Protein AF-A0A968BS44-F1 (afdb_monomer)

Sequence (242 aa):
MNRVMATFRKNQTLIITLAILAMVFFIAIRGMSTKDWVITTLRGLSVGAVTFLVAAGFSIIFGLMDVLNLAHGTLFMVGAYLGWTVYVRPDTAVDMFTPFALVAAGLLLMPLWLYILGRLRIPGRASRIWPWVILVLAGLLLWFTITRIPIAAWDATNYAESPTTYAGSMDQGTMVVPEAGEFEGISPAVALIGVFLGGCLLSLALAGIALHRRAAAKGQERLPRGAIIATVLIAILAVVVF

Structure (mmCIF, N/CA/C/O backbone):
data_AF-A0A968BS44-F1
#
_entry.id   AF-A0A968BS44-F1
#
loop_
_atom_site.group_PDB
_atom_site.id
_atom_site.type_symbol
_atom_site.label_atom_id
_atom_site.label_alt_id
_atom_site.label_comp_id
_atom_site.label_asym_id
_atom_site.label_entity_id
_atom_site.label_seq_id
_atom_site.pdbx_PDB_ins_code
_atom_site.Cartn_x
_atom_site.Cartn_y
_atom_site.Cartn_z
_atom_site.occupancy
_atom_site.B_iso_or_equiv
_atom_site.auth_seq_id
_atom_site.auth_comp_id
_atom_site.auth_asym_id
_atom_site.auth_atom_id
_atom_site.pdbx_PDB_model_num
ATOM 1 N N . MET A 1 1 ? 34.997 -34.360 -53.362 1.00 60.00 1 MET A N 1
ATOM 2 C CA . MET A 1 1 ? 33.807 -33.514 -53.617 1.00 60.00 1 MET A CA 1
ATOM 3 C C . MET A 1 1 ? 32.566 -33.912 -52.801 1.00 60.00 1 MET A C 1
ATOM 5 O O . MET A 1 1 ? 31.845 -33.027 -52.364 1.00 60.00 1 MET A O 1
ATOM 9 N N . ASN A 1 2 ? 32.331 -35.201 -52.508 1.00 70.19 2 ASN A N 1
ATOM 10 C CA . ASN A 1 2 ? 31.061 -35.661 -51.906 1.00 70.19 2 ASN A CA 1
ATOM 11 C C . ASN A 1 2 ? 30.861 -35.344 -50.409 1.00 70.19 2 ASN A C 1
ATOM 13 O O . ASN A 1 2 ? 29.727 -35.177 -49.973 1.00 70.19 2 ASN A O 1
ATOM 17 N N . ARG A 1 3 ? 31.934 -35.209 -49.613 1.00 72.62 3 ARG A N 1
ATOM 18 C CA . ARG A 1 3 ? 31.807 -34.896 -48.174 1.00 72.62 3 ARG A CA 1
ATOM 19 C C . ARG A 1 3 ? 31.304 -33.474 -47.908 1.00 72.62 3 ARG A C 1
ATOM 21 O O . ARG A 1 3 ? 30.518 -33.284 -46.993 1.00 72.62 3 ARG A O 1
ATOM 28 N N . VAL A 1 4 ? 31.693 -32.497 -48.731 1.00 75.00 4 VAL A N 1
ATOM 29 C CA . VAL A 1 4 ? 31.291 -31.088 -48.558 1.00 75.00 4 VAL A CA 1
ATOM 30 C C . VAL A 1 4 ? 29.794 -30.911 -48.818 1.00 75.00 4 VAL A C 1
ATOM 32 O O . VAL A 1 4 ? 29.093 -30.351 -47.980 1.00 75.00 4 VAL A O 1
ATOM 35 N N . MET A 1 5 ? 29.273 -31.462 -49.922 1.00 76.38 5 MET A N 1
ATOM 36 C CA . MET A 1 5 ? 27.831 -31.416 -50.205 1.00 76.38 5 MET A CA 1
ATOM 37 C C . MET A 1 5 ? 26.995 -32.161 -49.155 1.00 76.38 5 MET A C 1
ATOM 39 O O . MET A 1 5 ? 25.898 -31.712 -48.826 1.00 76.38 5 MET A O 1
ATOM 43 N N . ALA A 1 6 ? 27.504 -33.267 -48.604 1.00 77.19 6 ALA A N 1
ATOM 44 C CA . ALA A 1 6 ? 26.826 -33.989 -47.530 1.00 77.19 6 ALA A CA 1
ATOM 45 C C . ALA A 1 6 ? 26.738 -33.156 -46.237 1.00 77.19 6 ALA A C 1
ATOM 47 O O . ALA A 1 6 ? 25.677 -33.110 -45.615 1.00 77.19 6 ALA A O 1
ATOM 48 N N . THR A 1 7 ? 27.805 -32.437 -45.867 1.00 79.88 7 THR A N 1
ATOM 49 C CA . THR A 1 7 ? 27.796 -31.517 -44.716 1.00 79.88 7 THR A CA 1
ATOM 50 C C . THR A 1 7 ? 26.825 -30.355 -44.924 1.00 79.88 7 THR A C 1
ATOM 52 O O . THR A 1 7 ? 26.062 -30.030 -44.016 1.00 79.88 7 THR A O 1
ATOM 55 N N . PHE A 1 8 ? 26.795 -29.770 -46.127 1.00 79.56 8 PHE A N 1
ATOM 56 C CA . PHE A 1 8 ? 25.836 -28.716 -46.466 1.00 79.56 8 PHE A CA 1
ATOM 57 C C . PHE A 1 8 ? 24.395 -29.203 -46.342 1.00 79.56 8 PHE A C 1
ATOM 59 O O . PHE A 1 8 ? 23.596 -28.517 -45.718 1.00 79.56 8 PHE A O 1
ATOM 66 N N . ARG A 1 9 ? 24.075 -30.395 -46.872 1.00 82.69 9 ARG A N 1
ATOM 67 C CA . ARG A 1 9 ? 22.732 -30.997 -46.777 1.00 82.69 9 ARG A CA 1
ATOM 68 C C . ARG A 1 9 ? 22.308 -31.300 -45.338 1.00 82.69 9 ARG A C 1
ATOM 70 O O . ARG A 1 9 ? 21.153 -31.094 -44.991 1.00 82.69 9 ARG A O 1
ATOM 77 N N . LYS A 1 10 ? 23.240 -31.735 -44.489 1.00 88.38 10 LYS A N 1
ATOM 78 C CA . LYS A 1 10 ? 22.969 -32.026 -43.073 1.00 88.38 10 LYS A CA 1
ATOM 79 C C . LYS A 1 10 ? 22.652 -30.767 -42.254 1.00 88.38 10 LYS A C 1
ATOM 81 O O . LYS A 1 10 ? 21.854 -30.838 -41.327 1.00 88.38 10 LYS A O 1
ATOM 86 N N . ASN A 1 11 ? 23.244 -29.627 -42.618 1.00 91.06 11 ASN A N 1
ATOM 87 C CA . ASN A 1 11 ? 23.135 -28.371 -41.870 1.00 91.06 11 ASN A CA 1
ATOM 88 C C . ASN A 1 11 ? 22.324 -27.285 -42.604 1.00 91.06 11 ASN A C 1
ATOM 90 O O . ASN A 1 11 ? 22.438 -26.110 -42.256 1.00 91.06 11 ASN A O 1
ATOM 94 N N . GLN A 1 12 ? 21.512 -27.645 -43.608 1.00 90.62 12 GLN A N 1
ATOM 95 C CA . GLN A 1 12 ? 20.807 -26.667 -44.457 1.00 90.62 12 GLN A CA 1
ATOM 96 C C . GLN A 1 12 ? 19.983 -25.680 -43.644 1.00 90.62 12 GLN A C 1
ATOM 98 O O . GLN A 1 12 ? 20.085 -24.484 -43.885 1.00 90.62 12 GLN A O 1
ATOM 103 N N . THR A 1 13 ? 19.229 -26.157 -42.652 1.00 91.69 13 THR A N 1
ATOM 104 C CA . THR A 1 13 ? 18.382 -25.296 -41.820 1.00 91.69 13 THR A CA 1
ATOM 105 C C . THR A 1 13 ? 19.195 -24.213 -41.121 1.00 91.69 13 THR A C 1
ATOM 107 O O . THR A 1 13 ? 18.842 -23.050 -41.241 1.00 91.69 13 THR A O 1
ATOM 110 N N . LEU A 1 14 ? 20.310 -24.573 -40.471 1.00 90.81 14 LEU A N 1
ATOM 111 C CA . LEU A 1 14 ? 21.190 -23.631 -39.769 1.00 90.81 14 LEU A CA 1
ATOM 112 C C . LEU A 1 14 ? 21.851 -22.635 -40.730 1.00 90.81 14 LEU A C 1
ATOM 114 O O . LEU A 1 14 ? 21.955 -21.450 -40.428 1.00 90.81 14 LEU A O 1
ATOM 118 N N . ILE A 1 15 ? 22.291 -23.106 -41.898 1.00 92.00 15 ILE A N 1
ATOM 119 C CA . ILE A 1 15 ? 22.915 -22.248 -42.914 1.00 92.00 15 ILE A CA 1
ATOM 120 C C . ILE A 1 15 ? 21.894 -21.245 -43.459 1.00 92.00 15 ILE A C 1
ATOM 122 O O . ILE A 1 15 ? 22.220 -20.072 -43.620 1.00 92.00 15 ILE A O 1
ATOM 126 N N . ILE A 1 16 ? 20.658 -21.686 -43.702 1.00 92.62 16 ILE A N 1
ATOM 127 C CA . ILE A 1 16 ? 19.569 -20.828 -44.174 1.00 92.62 16 ILE A CA 1
ATOM 128 C C . ILE A 1 16 ? 19.204 -19.789 -43.107 1.00 92.62 16 ILE A C 1
ATOM 130 O O . ILE A 1 16 ? 19.116 -18.610 -43.443 1.00 92.62 16 ILE A O 1
ATOM 134 N N . THR A 1 17 ? 19.050 -20.164 -41.830 1.00 93.69 17 THR A N 1
ATOM 135 C CA . THR A 1 17 ? 18.777 -19.178 -40.766 1.00 93.69 17 THR A CA 1
ATOM 136 C C . THR A 1 17 ? 19.906 -18.170 -40.614 1.00 93.69 17 THR A C 1
ATOM 138 O O . THR A 1 17 ? 19.630 -16.977 -40.530 1.00 93.69 17 THR A O 1
ATOM 141 N N . LEU A 1 18 ? 21.169 -18.607 -40.631 1.00 93.94 18 LEU A N 1
ATOM 142 C CA . LEU A 1 18 ? 22.309 -17.688 -40.579 1.00 93.94 18 LEU A CA 1
ATOM 143 C C . LEU A 1 18 ? 22.353 -16.753 -41.794 1.00 93.94 18 LEU A C 1
ATOM 145 O O . LEU A 1 18 ? 22.627 -15.566 -41.632 1.00 93.94 18 LEU A O 1
ATOM 149 N N . ALA A 1 19 ? 22.047 -17.255 -42.994 1.00 93.94 19 ALA A N 1
ATOM 150 C CA . ALA A 1 19 ? 21.993 -16.440 -44.205 1.00 93.94 19 ALA A CA 1
ATOM 151 C C . ALA A 1 19 ? 20.881 -15.381 -44.136 1.00 93.94 19 ALA A C 1
ATOM 153 O O . ALA A 1 19 ? 21.123 -14.223 -44.476 1.00 93.94 19 ALA A O 1
ATOM 154 N N . ILE A 1 20 ? 19.692 -15.749 -43.645 1.00 95.56 20 ILE A N 1
ATOM 155 C CA . ILE A 1 20 ? 18.579 -14.812 -43.429 1.00 95.56 20 ILE A CA 1
ATOM 156 C C . ILE A 1 20 ? 18.964 -13.756 -42.386 1.00 95.56 20 ILE A C 1
ATOM 158 O O . ILE A 1 20 ? 18.789 -12.566 -42.638 1.00 95.56 20 ILE A O 1
ATOM 162 N N . LEU A 1 21 ? 19.535 -14.159 -41.246 1.00 93.19 21 LEU A N 1
ATOM 163 C CA . LEU A 1 21 ? 19.969 -13.231 -40.196 1.00 93.19 21 LEU A CA 1
ATOM 164 C C . LEU A 1 21 ? 21.033 -12.252 -40.702 1.00 93.19 21 LEU A C 1
ATOM 166 O O . LEU A 1 21 ? 20.931 -11.054 -40.448 1.00 93.19 21 LEU A O 1
ATOM 170 N N . ALA A 1 22 ? 22.019 -12.741 -41.457 1.00 92.88 22 ALA A N 1
ATOM 171 C CA . ALA A 1 22 ? 23.040 -11.897 -42.064 1.00 92.88 22 ALA A CA 1
ATOM 172 C C . ALA A 1 22 ? 22.424 -10.913 -43.067 1.00 92.88 22 ALA A C 1
ATOM 174 O O . ALA A 1 22 ? 22.733 -9.726 -43.025 1.00 92.88 22 ALA A O 1
ATOM 175 N N . MET A 1 23 ? 21.518 -11.377 -43.932 1.00 94.94 23 MET A N 1
ATOM 176 C CA . MET A 1 23 ? 20.808 -10.516 -44.879 1.00 94.94 23 MET A CA 1
ATOM 177 C C . MET A 1 23 ? 20.034 -9.404 -44.159 1.00 94.94 23 MET A C 1
ATOM 179 O O . MET A 1 23 ? 20.181 -8.237 -44.520 1.00 94.94 23 MET A O 1
ATOM 183 N N . VAL A 1 24 ? 19.258 -9.742 -43.125 1.00 94.25 24 VAL A N 1
ATOM 184 C CA . VAL A 1 24 ? 18.510 -8.764 -42.317 1.00 94.25 24 VAL A CA 1
ATOM 185 C C . VAL A 1 24 ? 19.458 -7.771 -41.648 1.00 94.25 24 VAL A C 1
ATOM 187 O O . VAL A 1 24 ? 19.218 -6.568 -41.708 1.00 94.25 24 VAL A O 1
ATOM 190 N N . PHE A 1 25 ? 20.565 -8.248 -41.077 1.00 90.88 25 PHE A N 1
ATOM 191 C CA . PHE A 1 25 ? 21.577 -7.395 -40.458 1.00 90.88 25 PHE A CA 1
ATOM 192 C C . PHE A 1 25 ? 22.186 -6.408 -41.461 1.00 90.88 25 PHE A C 1
ATOM 194 O O . PHE A 1 25 ? 22.226 -5.209 -41.196 1.00 90.88 25 PHE A O 1
ATOM 201 N N . PHE A 1 26 ? 22.595 -6.881 -42.642 1.00 91.56 26 PHE A N 1
ATOM 202 C CA . PHE A 1 26 ? 23.166 -6.022 -43.681 1.00 91.56 26 PHE A CA 1
ATOM 203 C C . PHE A 1 26 ? 22.178 -4.984 -44.200 1.00 91.56 26 PHE A C 1
ATOM 205 O O . PHE A 1 26 ? 22.603 -3.883 -44.536 1.00 91.56 26 PHE A O 1
ATOM 212 N N . ILE A 1 27 ? 20.888 -5.317 -44.277 1.00 93.50 27 ILE A N 1
ATOM 213 C CA . ILE A 1 27 ? 19.832 -4.363 -44.630 1.00 93.50 27 ILE A CA 1
ATOM 214 C C . ILE A 1 27 ? 19.669 -3.321 -43.516 1.00 93.50 27 ILE A C 1
ATOM 216 O O . ILE A 1 27 ? 19.620 -2.132 -43.818 1.00 93.50 27 ILE A O 1
ATOM 220 N N . ALA A 1 28 ? 19.648 -3.745 -42.250 1.00 88.50 28 ALA A N 1
ATOM 221 C CA . ALA A 1 28 ? 19.440 -2.871 -41.095 1.00 88.50 28 ALA A CA 1
ATOM 222 C C . ALA A 1 28 ? 20.566 -1.844 -40.894 1.00 88.50 28 ALA A C 1
ATOM 224 O O . ALA A 1 28 ? 20.294 -0.706 -40.526 1.00 88.50 28 ALA A O 1
ATOM 225 N N . ILE A 1 29 ? 21.822 -2.214 -41.165 1.00 92.62 29 ILE A N 1
ATOM 226 C CA . ILE A 1 29 ? 22.959 -1.288 -41.028 1.00 92.62 29 ILE A CA 1
ATOM 227 C C . ILE A 1 29 ? 23.106 -0.324 -42.213 1.00 92.62 29 ILE A C 1
ATOM 229 O O . ILE A 1 29 ? 23.936 0.588 -42.150 1.00 92.62 29 ILE A O 1
ATOM 233 N N . ARG A 1 30 ? 22.349 -0.500 -43.312 1.00 89.44 30 ARG A N 1
ATOM 234 C CA . ARG A 1 30 ? 22.441 0.417 -44.459 1.00 89.44 30 ARG A CA 1
ATOM 235 C C . ARG A 1 30 ? 22.018 1.818 -44.026 1.00 89.44 30 ARG A C 1
ATOM 237 O O . ARG A 1 30 ? 20.874 2.038 -43.657 1.00 89.44 30 ARG A O 1
ATOM 244 N N . GLY A 1 31 ? 22.945 2.769 -44.122 1.00 85.25 31 GLY A N 1
ATOM 245 C CA . GLY A 1 31 ? 22.703 4.170 -43.769 1.00 85.25 31 GLY A CA 1
ATOM 246 C C . GLY A 1 31 ? 23.025 4.538 -42.316 1.00 85.25 31 GLY A C 1
ATOM 247 O O . GLY A 1 31 ? 22.923 5.711 -41.973 1.00 85.25 31 GLY A O 1
ATOM 248 N N . MET A 1 32 ? 23.458 3.589 -41.477 1.00 89.88 32 MET A N 1
ATOM 249 C CA . MET A 1 32 ? 23.940 3.881 -40.121 1.00 89.88 32 MET A CA 1
ATOM 250 C C . MET A 1 32 ? 25.429 4.251 -40.121 1.00 89.88 32 MET A C 1
ATOM 252 O O . MET A 1 32 ? 26.217 3.705 -40.898 1.00 89.88 32 MET A O 1
ATOM 256 N N . SER A 1 33 ? 25.845 5.139 -39.212 1.00 92.56 33 SER A N 1
ATOM 257 C CA . SER A 1 33 ? 27.269 5.421 -39.004 1.00 92.56 33 SER A CA 1
ATOM 258 C C . SER A 1 33 ? 27.983 4.219 -38.371 1.00 92.56 33 SER A C 1
ATOM 260 O O . SER A 1 33 ? 27.368 3.416 -37.663 1.00 92.56 33 SER A O 1
ATOM 262 N N . THR A 1 34 ? 29.302 4.102 -38.576 1.00 89.88 34 THR A N 1
ATOM 263 C CA . THR A 1 34 ? 30.094 2.990 -38.019 1.00 89.88 34 THR A CA 1
ATOM 264 C C . THR A 1 34 ? 29.974 2.880 -36.501 1.00 89.88 34 THR A C 1
ATOM 266 O O . THR A 1 34 ? 29.978 1.783 -35.952 1.00 89.88 34 THR A O 1
ATOM 269 N N . LYS A 1 35 ? 29.845 4.016 -35.812 1.00 92.62 35 LYS A N 1
ATOM 270 C CA . LYS A 1 35 ? 29.703 4.045 -34.355 1.00 92.62 35 LYS A CA 1
ATOM 271 C C . LYS A 1 35 ? 28.341 3.499 -33.922 1.00 92.62 35 LYS A C 1
ATOM 273 O O . LYS A 1 35 ? 28.284 2.689 -33.000 1.00 92.62 35 LYS A O 1
ATOM 278 N N . ASP A 1 36 ? 27.269 3.885 -34.608 1.00 89.75 36 ASP A N 1
ATOM 279 C CA . ASP A 1 36 ? 25.901 3.571 -34.187 1.00 89.75 36 ASP A CA 1
ATOM 280 C C . ASP A 1 36 ? 25.571 2.086 -34.326 1.00 89.75 36 ASP A C 1
ATOM 282 O O . ASP A 1 36 ? 25.002 1.497 -33.403 1.00 89.75 36 ASP A O 1
ATOM 286 N N . TRP A 1 37 ? 25.952 1.443 -35.439 1.00 91.06 37 TRP A N 1
ATOM 287 C CA . TRP A 1 37 ? 25.660 0.015 -35.613 1.00 91.06 37 TRP A CA 1
ATOM 288 C C . TRP A 1 37 ? 26.505 -0.857 -34.675 1.00 91.06 37 TRP A C 1
ATOM 290 O O . TRP A 1 37 ? 26.002 -1.859 -34.160 1.00 91.06 37 TRP A O 1
ATOM 300 N N . VAL A 1 38 ? 27.748 -0.454 -34.372 1.00 93.25 38 VAL A N 1
ATOM 301 C CA . VAL A 1 38 ? 28.597 -1.136 -33.379 1.00 93.25 38 VAL A CA 1
ATOM 302 C C . VAL A 1 38 ? 27.990 -1.013 -31.983 1.00 93.25 38 VAL A C 1
ATOM 304 O O . VAL A 1 38 ? 27.809 -2.028 -31.311 1.00 93.25 38 VAL A O 1
ATOM 307 N N . ILE A 1 39 ? 27.608 0.195 -31.554 1.00 92.69 39 ILE A N 1
ATOM 308 C CA . ILE A 1 39 ? 26.973 0.414 -30.244 1.00 92.69 39 ILE A CA 1
ATOM 309 C C . ILE A 1 39 ? 25.660 -0.367 -30.143 1.00 92.69 39 ILE A C 1
ATOM 311 O O . ILE A 1 39 ? 25.411 -1.018 -29.131 1.00 92.69 39 ILE A O 1
ATOM 315 N N . THR A 1 40 ? 24.833 -0.347 -31.187 1.00 89.31 40 THR A N 1
ATOM 316 C CA . THR A 1 40 ? 23.546 -1.061 -31.210 1.00 89.31 40 THR A CA 1
ATOM 317 C C . THR A 1 40 ? 23.742 -2.575 -31.123 1.00 89.31 40 THR A C 1
ATOM 319 O O . THR A 1 40 ? 23.054 -3.237 -30.347 1.00 89.31 40 THR A O 1
ATOM 322 N N . THR A 1 41 ? 24.732 -3.122 -31.837 1.00 91.44 41 THR A N 1
ATOM 323 C CA . THR A 1 41 ? 25.081 -4.551 -31.770 1.00 91.44 41 THR A CA 1
ATOM 324 C C . THR A 1 41 ? 25.562 -4.937 -30.371 1.00 91.44 41 THR A C 1
ATOM 326 O O . THR A 1 41 ? 25.115 -5.943 -29.823 1.00 91.44 41 THR A O 1
ATOM 329 N N . LEU A 1 42 ? 26.419 -4.117 -29.754 1.00 94.31 42 LEU A N 1
ATOM 330 C CA . LEU A 1 42 ? 26.892 -4.347 -28.387 1.00 94.31 42 LEU A CA 1
ATOM 331 C C . LEU A 1 42 ? 25.762 -4.235 -27.359 1.00 94.31 42 LEU A C 1
ATOM 333 O O . LEU A 1 42 ? 25.699 -5.055 -26.449 1.00 94.31 42 LEU A O 1
ATOM 337 N N . ARG A 1 43 ? 24.831 -3.285 -27.514 1.00 91.94 43 ARG A N 1
ATOM 338 C CA . ARG A 1 43 ? 23.627 -3.194 -26.670 1.00 91.94 43 ARG A CA 1
ATOM 339 C C . ARG A 1 43 ? 22.771 -4.453 -26.794 1.00 91.94 43 ARG A C 1
ATOM 341 O O . ARG A 1 43 ? 22.386 -5.013 -25.773 1.00 91.94 43 ARG A O 1
ATOM 348 N N . GLY A 1 44 ? 22.531 -4.925 -28.019 1.00 91.31 44 GLY A N 1
ATOM 349 C CA . GLY A 1 44 ? 21.801 -6.169 -28.269 1.00 91.31 44 GLY A CA 1
ATOM 350 C C . GLY A 1 44 ? 22.478 -7.386 -27.635 1.00 91.31 44 GLY A C 1
ATOM 351 O O . GLY A 1 44 ? 21.810 -8.185 -26.982 1.00 91.31 44 GLY A O 1
ATOM 352 N N . LEU A 1 45 ? 23.807 -7.493 -27.754 1.00 94.75 45 LEU A N 1
ATOM 353 C CA . LEU A 1 45 ? 24.580 -8.566 -27.128 1.00 94.75 45 LEU A CA 1
ATOM 354 C C . LEU A 1 45 ? 24.533 -8.490 -25.598 1.00 94.75 45 LEU A C 1
ATOM 356 O O . LEU A 1 45 ? 24.336 -9.515 -24.957 1.00 94.75 45 LEU A O 1
ATOM 360 N N . SER A 1 46 ? 24.671 -7.300 -25.012 1.00 94.25 46 SER A N 1
ATOM 361 C CA . SER A 1 46 ? 24.580 -7.100 -23.562 1.00 94.25 46 SER A CA 1
ATOM 362 C C . SER A 1 46 ? 23.210 -7.499 -23.020 1.00 94.25 46 SER A C 1
ATOM 364 O O . SER A 1 46 ? 23.135 -8.264 -22.060 1.00 94.25 46 SER A O 1
ATOM 366 N N . VAL A 1 47 ? 22.126 -7.040 -23.656 1.00 93.88 47 VAL A N 1
ATOM 367 C CA . VAL A 1 47 ? 20.758 -7.422 -23.271 1.00 93.88 47 VAL A CA 1
ATOM 368 C C . VA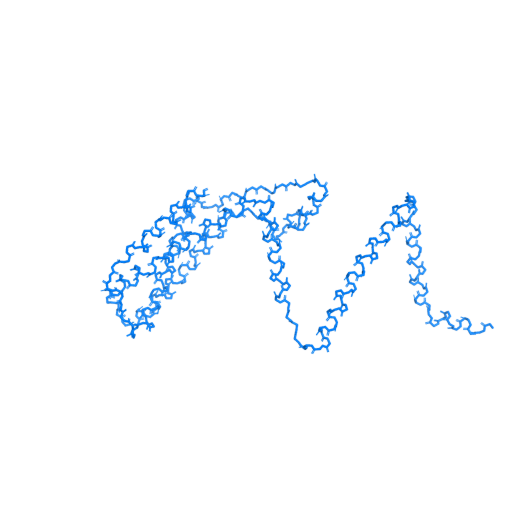L A 1 47 ? 20.576 -8.933 -23.416 1.00 93.88 47 VAL A C 1
ATOM 370 O O . VAL A 1 47 ? 20.140 -9.584 -22.472 1.00 93.88 47 VAL A O 1
ATOM 373 N N . GLY A 1 48 ? 20.999 -9.514 -24.544 1.00 95.50 48 GLY A N 1
ATOM 374 C CA . GLY A 1 48 ? 20.932 -10.956 -24.778 1.00 95.50 48 GLY A CA 1
ATOM 375 C C . GLY A 1 48 ? 21.736 -11.779 -23.768 1.00 95.50 48 GLY A C 1
ATOM 376 O O . GLY A 1 48 ? 21.254 -12.813 -23.315 1.00 95.50 48 GLY A O 1
ATOM 377 N N . ALA A 1 49 ? 22.922 -11.317 -23.366 1.00 95.69 49 ALA A N 1
ATOM 378 C CA . ALA A 1 49 ? 23.762 -11.978 -22.370 1.00 95.69 49 ALA A CA 1
ATOM 379 C C . ALA A 1 49 ? 23.109 -11.972 -20.982 1.00 95.69 49 ALA A C 1
ATOM 381 O O . ALA A 1 49 ? 23.104 -13.002 -20.308 1.00 95.69 49 ALA A O 1
ATOM 382 N N . VAL A 1 50 ? 22.510 -10.848 -20.576 1.00 94.31 50 VAL A N 1
ATOM 383 C CA . VAL A 1 50 ? 21.749 -10.762 -19.321 1.00 94.31 50 VAL A CA 1
ATOM 384 C C . VAL A 1 50 ? 20.532 -11.687 -1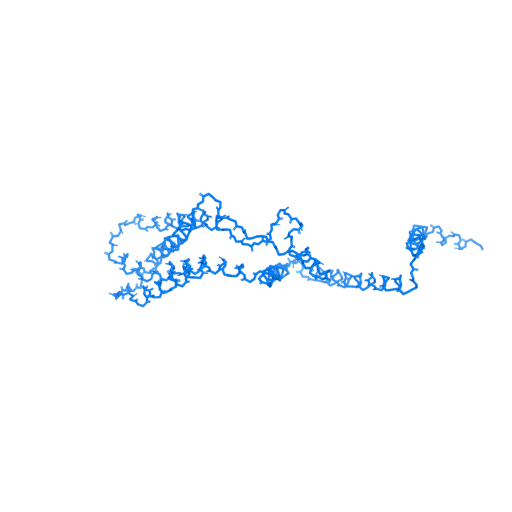9.375 1.00 94.31 50 VAL A C 1
ATOM 386 O O . VAL A 1 50 ? 20.329 -12.473 -18.452 1.00 94.31 50 VAL A O 1
ATOM 389 N N . THR A 1 51 ? 19.756 -11.670 -20.464 1.00 92.00 51 THR A N 1
ATOM 390 C CA . THR A 1 51 ? 18.595 -12.562 -20.622 1.00 92.00 51 THR A CA 1
ATOM 391 C C . THR A 1 51 ? 19.002 -14.038 -20.636 1.00 92.00 51 THR A C 1
ATOM 393 O O . THR A 1 51 ? 18.343 -14.855 -19.995 1.00 92.00 51 THR A O 1
ATOM 396 N N . PHE A 1 52 ? 20.105 -14.390 -21.304 1.00 94.50 52 PHE A N 1
ATOM 397 C CA . PHE A 1 52 ? 20.660 -15.745 -21.298 1.00 94.50 52 PHE A CA 1
ATOM 398 C C . PHE A 1 52 ? 21.098 -16.170 -19.895 1.00 94.50 52 PHE A C 1
ATOM 400 O O . PHE A 1 52 ? 20.756 -17.269 -19.467 1.00 94.50 52 PHE A O 1
ATOM 407 N N . LEU A 1 53 ? 21.811 -15.309 -19.164 1.00 94.00 53 LEU A N 1
ATOM 408 C CA . LEU A 1 53 ? 22.250 -15.588 -17.796 1.00 94.00 53 LEU A CA 1
ATOM 409 C C . LEU A 1 53 ? 21.055 -15.837 -16.870 1.00 94.00 53 LEU A C 1
ATOM 411 O O . LEU A 1 53 ? 21.069 -16.787 -16.089 1.00 94.00 53 LEU A O 1
ATOM 415 N N . VAL A 1 54 ? 20.005 -15.023 -16.996 1.00 90.00 54 VAL A N 1
ATOM 416 C CA . VAL A 1 54 ? 18.748 -15.203 -16.262 1.00 90.00 54 VAL A CA 1
ATOM 417 C C . VAL A 1 54 ? 18.105 -16.544 -16.624 1.00 90.00 54 VAL A C 1
ATOM 419 O O . VAL A 1 54 ? 17.806 -17.329 -15.727 1.00 90.00 54 VAL A O 1
ATOM 422 N N . ALA A 1 55 ? 17.951 -16.857 -17.914 1.00 90.19 55 ALA A N 1
ATOM 423 C CA . ALA A 1 55 ? 17.369 -18.121 -18.371 1.00 90.19 55 ALA A CA 1
ATOM 424 C C . ALA A 1 55 ? 18.179 -19.353 -17.917 1.00 90.19 55 ALA A C 1
ATOM 426 O O . ALA A 1 55 ? 17.599 -20.345 -17.475 1.00 90.19 55 ALA A O 1
ATOM 427 N N . ALA A 1 56 ? 19.511 -19.286 -17.973 1.00 92.12 56 ALA A N 1
ATOM 428 C CA . ALA A 1 56 ? 20.403 -20.343 -17.507 1.00 92.12 56 ALA A CA 1
ATOM 429 C C . ALA A 1 56 ? 20.316 -20.528 -15.984 1.00 92.12 56 ALA A C 1
ATOM 431 O O . ALA A 1 56 ? 20.201 -21.657 -15.510 1.00 92.12 56 ALA A O 1
ATOM 432 N N . GLY A 1 57 ? 20.298 -19.431 -15.219 1.00 86.12 57 GLY A N 1
ATOM 433 C CA . GLY A 1 57 ? 20.095 -19.461 -13.769 1.00 86.12 57 GLY A CA 1
ATOM 434 C C . GLY A 1 57 ? 18.749 -20.078 -13.390 1.00 86.12 57 GLY A C 1
ATOM 435 O O . GLY A 1 57 ? 18.690 -20.944 -12.518 1.00 86.12 57 GLY A O 1
ATOM 436 N N . PHE A 1 58 ? 17.684 -19.719 -14.112 1.00 82.19 58 PHE A N 1
ATOM 437 C CA . PHE A 1 58 ? 16.379 -20.356 -13.974 1.00 82.19 58 PHE A CA 1
ATOM 438 C C . PHE A 1 58 ? 16.443 -21.853 -14.287 1.00 82.19 58 PHE A C 1
ATOM 440 O O . PHE A 1 58 ? 15.965 -22.642 -13.482 1.00 82.19 58 PHE A O 1
ATOM 447 N N . SER A 1 59 ? 17.084 -22.273 -15.382 1.00 85.19 59 SER A N 1
ATOM 448 C CA . SER A 1 59 ? 17.244 -23.697 -15.718 1.00 85.19 59 SER A CA 1
ATOM 449 C C . SER A 1 59 ? 17.986 -24.491 -14.637 1.00 85.19 59 SER A C 1
ATOM 451 O O . SER A 1 59 ? 17.648 -25.651 -14.411 1.00 85.19 59 SER A O 1
ATOM 453 N N . ILE A 1 60 ? 18.978 -23.894 -13.969 1.00 85.44 60 ILE A N 1
ATOM 454 C CA . ILE A 1 60 ? 19.724 -24.536 -12.872 1.00 85.44 60 ILE A CA 1
ATOM 455 C C . ILE A 1 60 ? 18.840 -24.678 -11.627 1.00 85.44 60 ILE A C 1
ATOM 457 O O . ILE A 1 60 ? 18.802 -25.747 -11.023 1.00 85.44 60 ILE A O 1
ATOM 461 N N . ILE A 1 61 ? 18.090 -23.632 -11.270 1.00 78.06 61 ILE A N 1
ATOM 462 C CA . ILE A 1 61 ? 17.112 -23.664 -10.171 1.00 78.06 61 ILE A CA 1
ATOM 463 C C . ILE A 1 61 ? 16.026 -24.720 -10.453 1.00 78.06 61 ILE A C 1
ATOM 465 O O . ILE A 1 61 ? 15.731 -25.546 -9.587 1.00 78.06 61 ILE A O 1
ATOM 469 N N . PHE A 1 62 ? 15.479 -24.734 -11.673 1.00 73.06 62 PHE A N 1
ATOM 470 C CA . PHE A 1 62 ? 14.468 -25.692 -12.130 1.00 73.06 62 PHE A CA 1
ATOM 471 C C . PHE A 1 62 ? 14.969 -27.136 -12.161 1.00 73.06 62 PHE A C 1
ATOM 473 O O . PHE A 1 62 ? 14.187 -28.045 -11.912 1.00 73.06 62 PHE A O 1
ATOM 480 N N . GLY A 1 63 ? 16.252 -27.354 -12.453 1.00 73.25 63 GLY A N 1
ATOM 481 C CA . GLY A 1 63 ? 16.842 -28.691 -12.509 1.00 73.25 63 GLY A CA 1
ATOM 482 C C . GLY A 1 63 ? 17.135 -29.325 -11.145 1.00 73.25 63 GLY A C 1
ATOM 483 O O . GLY A 1 63 ? 17.450 -30.510 -11.110 1.00 73.25 63 GLY A O 1
ATOM 484 N N . LEU A 1 64 ? 17.072 -28.561 -10.045 1.00 74.44 64 LEU A N 1
ATOM 485 C CA . LEU A 1 64 ? 17.493 -29.020 -8.712 1.00 74.44 64 LEU A CA 1
ATOM 486 C C . LEU A 1 64 ? 16.410 -28.952 -7.626 1.00 74.44 64 LEU A C 1
ATOM 488 O O . LEU A 1 64 ? 16.463 -29.761 -6.705 1.00 74.44 64 LEU A O 1
ATOM 492 N N . MET A 1 65 ? 15.484 -27.984 -7.661 1.00 71.25 65 MET A N 1
ATOM 493 C CA . MET A 1 65 ? 14.612 -27.710 -6.502 1.00 71.25 65 MET A CA 1
ATOM 494 C C . MET A 1 65 ? 13.184 -28.272 -6.586 1.00 71.25 65 MET A C 1
ATOM 496 O O . MET A 1 65 ? 12.475 -28.154 -5.591 1.00 71.25 65 MET A O 1
ATOM 500 N N . ASP A 1 66 ? 12.752 -28.860 -7.712 1.00 68.69 66 ASP A N 1
ATOM 501 C CA . ASP A 1 66 ? 11.407 -29.435 -7.985 1.00 68.69 66 ASP A CA 1
ATOM 502 C C . ASP A 1 66 ? 10.174 -28.539 -7.683 1.00 68.69 66 ASP A C 1
ATOM 504 O O . ASP A 1 66 ? 9.058 -28.846 -8.101 1.00 68.69 66 ASP A O 1
ATOM 508 N N . VAL A 1 67 ? 10.344 -27.393 -7.014 1.00 67.88 67 VAL A N 1
ATOM 509 C CA . VAL A 1 67 ? 9.317 -26.407 -6.673 1.00 67.88 67 VAL A CA 1
ATOM 510 C C . VAL A 1 67 ? 9.866 -25.008 -6.930 1.00 67.88 67 VAL A C 1
ATOM 512 O O . VAL A 1 67 ? 10.853 -24.571 -6.336 1.00 67.88 67 VAL A O 1
ATOM 515 N N . LEU A 1 68 ? 9.190 -24.273 -7.812 1.00 69.44 68 LEU A N 1
ATOM 516 C CA . LEU A 1 68 ? 9.516 -22.887 -8.118 1.00 69.44 68 LEU A CA 1
ATOM 517 C C . LEU A 1 68 ? 8.826 -21.946 -7.125 1.00 69.44 68 LEU A C 1
ATOM 519 O O . LEU A 1 68 ? 7.601 -21.831 -7.133 1.00 69.44 68 LEU A O 1
ATOM 523 N N . ASN A 1 69 ? 9.603 -21.205 -6.333 1.00 71.94 69 ASN A N 1
ATOM 524 C CA . ASN A 1 69 ? 9.074 -20.095 -5.545 1.00 71.94 69 ASN A CA 1
ATOM 525 C C . ASN A 1 69 ? 9.486 -18.745 -6.155 1.00 71.94 69 ASN A C 1
ATOM 527 O O . ASN A 1 69 ? 10.599 -18.268 -5.944 1.00 71.94 69 ASN A O 1
ATOM 531 N N . LEU A 1 70 ? 8.568 -18.113 -6.893 1.00 78.69 70 LEU A N 1
ATOM 532 C CA . LEU A 1 70 ? 8.743 -16.760 -7.442 1.00 78.69 70 LEU A CA 1
ATOM 533 C C . LEU A 1 70 ? 8.310 -15.649 -6.477 1.00 78.69 70 LEU A C 1
ATOM 535 O O . LEU A 1 70 ? 8.369 -14.478 -6.853 1.00 78.69 70 LEU A O 1
ATOM 539 N N . ALA A 1 71 ? 7.905 -15.976 -5.244 1.00 82.94 71 ALA A N 1
ATOM 540 C CA . ALA A 1 71 ? 7.392 -14.983 -4.299 1.00 82.94 71 ALA A CA 1
ATOM 541 C C . ALA A 1 71 ? 8.387 -13.837 -4.065 1.00 82.94 71 ALA A C 1
ATOM 543 O O . ALA A 1 71 ? 7.999 -12.679 -3.927 1.00 82.94 71 ALA A O 1
ATOM 544 N N . HIS A 1 72 ? 9.686 -14.140 -4.080 1.00 82.38 72 HIS A N 1
ATOM 545 C CA . HIS A 1 72 ? 10.719 -13.123 -3.920 1.00 82.38 72 HIS A CA 1
ATOM 546 C C . HIS A 1 72 ? 10.745 -12.126 -5.089 1.00 82.38 72 HIS A C 1
ATOM 548 O O . HIS A 1 72 ? 10.790 -10.919 -4.867 1.00 82.38 72 HIS A O 1
ATOM 554 N N . GLY A 1 73 ? 10.640 -12.615 -6.331 1.00 82.31 73 GLY A N 1
ATOM 555 C CA . GLY A 1 73 ? 10.566 -11.760 -7.517 1.00 82.31 73 GLY A CA 1
ATOM 556 C C . GLY A 1 73 ? 9.310 -10.891 -7.519 1.00 82.31 73 GLY A C 1
ATOM 557 O O . GLY A 1 73 ? 9.386 -9.701 -7.809 1.00 82.31 73 GLY A O 1
ATOM 558 N N . THR A 1 74 ? 8.165 -11.447 -7.110 1.00 85.94 74 THR A N 1
ATOM 559 C CA . THR A 1 74 ? 6.918 -10.674 -7.010 1.00 85.94 74 THR A CA 1
ATOM 560 C C . THR A 1 74 ? 6.991 -9.592 -5.933 1.00 85.94 74 THR A C 1
ATOM 562 O O . THR A 1 74 ? 6.554 -8.473 -6.178 1.00 85.94 74 THR A O 1
ATOM 565 N N . LEU A 1 75 ? 7.594 -9.878 -4.771 1.00 87.38 75 LEU A N 1
ATOM 566 C CA . LEU A 1 75 ? 7.787 -8.879 -3.711 1.00 87.38 75 LEU A CA 1
ATOM 567 C 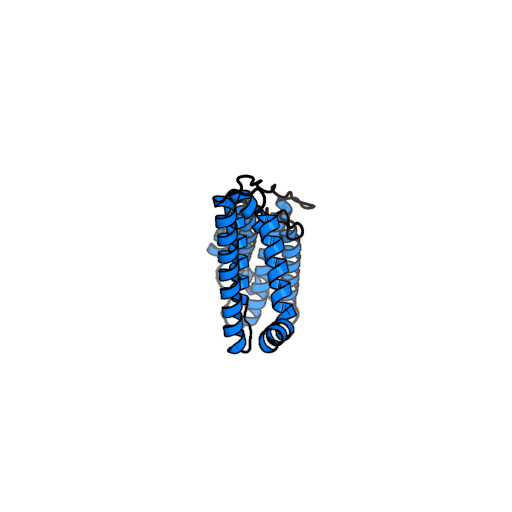C . LEU A 1 75 ? 8.741 -7.763 -4.154 1.00 87.38 75 LEU A C 1
ATOM 569 O O . LEU A 1 75 ? 8.468 -6.592 -3.894 1.00 87.38 75 LEU A O 1
ATOM 573 N N . PHE A 1 76 ? 9.817 -8.112 -4.867 1.00 87.69 76 PHE A N 1
ATOM 574 C CA . PHE A 1 76 ? 10.740 -7.130 -5.435 1.00 87.69 76 PHE A CA 1
ATOM 575 C C . PHE A 1 76 ? 10.042 -6.213 -6.448 1.00 87.69 76 PHE A C 1
ATOM 577 O O . PHE A 1 76 ? 10.194 -4.997 -6.370 1.00 87.69 76 PHE A O 1
ATOM 584 N N . MET A 1 77 ? 9.231 -6.773 -7.351 1.00 87.50 77 MET A N 1
ATOM 585 C CA . MET A 1 77 ? 8.483 -5.992 -8.345 1.00 87.50 77 MET A CA 1
ATOM 586 C C . MET A 1 77 ? 7.473 -5.041 -7.699 1.00 87.50 77 MET A C 1
ATOM 588 O O . MET A 1 77 ? 7.418 -3.871 -8.069 1.00 87.50 77 MET A O 1
ATOM 592 N N . VAL A 1 78 ? 6.719 -5.511 -6.699 1.00 88.44 78 VAL A N 1
ATOM 593 C CA . VAL A 1 78 ? 5.789 -4.657 -5.941 1.00 88.44 78 VAL A CA 1
ATOM 594 C C . VAL A 1 78 ? 6.545 -3.517 -5.256 1.00 88.44 78 VAL A C 1
ATOM 596 O O . VAL A 1 78 ? 6.137 -2.363 -5.367 1.00 88.44 78 VAL A O 1
ATOM 599 N N . GLY A 1 79 ? 7.675 -3.810 -4.606 1.00 88.00 79 GLY A N 1
ATOM 600 C CA . GLY A 1 79 ? 8.515 -2.792 -3.973 1.00 88.00 79 GLY A CA 1
ATOM 601 C C . GLY A 1 79 ? 9.075 -1.771 -4.967 1.00 88.00 79 GLY A C 1
ATOM 602 O O . GLY A 1 79 ? 9.024 -0.573 -4.699 1.00 88.00 79 GLY A O 1
ATOM 603 N N . ALA A 1 80 ? 9.551 -2.222 -6.130 1.00 87.50 80 ALA A N 1
ATOM 604 C CA . ALA A 1 80 ? 10.064 -1.348 -7.182 1.00 87.50 80 ALA A CA 1
ATOM 605 C C . ALA A 1 80 ? 8.973 -0.421 -7.739 1.00 87.50 80 ALA A C 1
ATOM 607 O O . ALA A 1 80 ? 9.216 0.770 -7.918 1.00 87.50 80 ALA A O 1
ATOM 608 N N . TYR A 1 81 ? 7.761 -0.936 -7.968 1.00 86.44 81 TYR A N 1
ATOM 609 C CA . TYR A 1 81 ? 6.647 -0.138 -8.489 1.00 86.44 81 TYR A CA 1
ATOM 610 C C . TYR A 1 81 ? 6.148 0.878 -7.462 1.00 86.44 81 TYR A C 1
ATOM 612 O O . TYR A 1 81 ? 5.919 2.034 -7.816 1.00 86.44 81 TYR A O 1
ATOM 620 N N . LEU A 1 82 ? 6.031 0.483 -6.191 1.00 86.25 82 LEU A N 1
ATOM 621 C CA . LEU A 1 82 ? 5.687 1.408 -5.108 1.00 86.25 82 LEU A CA 1
ATOM 622 C C . LEU A 1 82 ? 6.754 2.498 -4.952 1.00 86.25 82 LEU A C 1
ATOM 624 O O . LEU A 1 82 ? 6.417 3.678 -4.911 1.00 86.25 82 LEU A O 1
ATOM 628 N N . GLY A 1 83 ? 8.034 2.115 -4.930 1.00 87.50 83 GLY A N 1
ATOM 629 C CA . GLY A 1 83 ? 9.150 3.053 -4.812 1.00 87.50 83 GLY A CA 1
ATOM 630 C C . GLY A 1 83 ? 9.205 4.048 -5.969 1.00 87.50 83 GLY A C 1
ATOM 631 O O . GLY A 1 83 ? 9.359 5.244 -5.738 1.00 87.50 83 GLY A O 1
ATOM 632 N N . TRP A 1 84 ? 9.009 3.575 -7.202 1.00 85.44 84 TRP A N 1
ATOM 633 C CA . TRP A 1 84 ? 8.924 4.445 -8.373 1.00 85.44 84 TRP A CA 1
ATOM 634 C C . TRP A 1 84 ? 7.735 5.406 -8.297 1.00 85.44 84 TRP A C 1
ATOM 636 O O . TRP A 1 84 ? 7.896 6.597 -8.535 1.00 85.44 84 TRP A O 1
ATOM 646 N N . THR A 1 85 ? 6.554 4.910 -7.919 1.00 84.94 85 THR A N 1
ATOM 647 C CA . THR A 1 85 ? 5.342 5.740 -7.822 1.00 84.94 85 THR A CA 1
ATOM 648 C C . THR A 1 85 ? 5.550 6.886 -6.834 1.00 84.94 85 THR A C 1
ATOM 650 O O . THR A 1 85 ? 5.310 8.034 -7.186 1.00 84.94 85 THR A O 1
ATOM 653 N N . VAL A 1 86 ? 6.098 6.599 -5.648 1.00 85.62 86 VAL A N 1
ATOM 654 C CA . VAL A 1 86 ? 6.398 7.622 -4.629 1.00 85.62 86 VAL A CA 1
ATOM 655 C C . VAL A 1 86 ? 7.519 8.571 -5.068 1.00 85.62 86 VAL A C 1
ATOM 657 O O . VAL A 1 86 ? 7.512 9.742 -4.702 1.00 85.62 86 VAL A O 1
ATOM 660 N N . TYR A 1 87 ? 8.489 8.093 -5.851 1.00 85.50 87 TYR A N 1
ATOM 661 C CA . TYR A 1 87 ? 9.564 8.934 -6.379 1.00 85.50 87 TYR A CA 1
ATOM 662 C C . TYR A 1 87 ? 9.052 9.971 -7.388 1.00 85.50 87 TYR A C 1
ATOM 664 O O . TYR A 1 87 ? 9.448 11.133 -7.329 1.00 85.50 87 TYR A O 1
ATOM 672 N N . VAL A 1 88 ? 8.160 9.560 -8.292 1.00 81.38 88 VAL A N 1
ATOM 673 C CA . VAL A 1 88 ? 7.542 10.447 -9.291 1.00 81.38 88 VAL A CA 1
ATOM 674 C C . VAL A 1 88 ? 6.493 11.354 -8.654 1.00 81.38 88 VAL A C 1
ATOM 676 O O . VAL A 1 88 ? 6.382 12.523 -9.019 1.00 81.38 88 VAL A O 1
ATOM 679 N N . ARG A 1 89 ? 5.735 10.807 -7.701 1.00 80.31 89 ARG A N 1
ATOM 680 C CA . ARG A 1 89 ? 4.645 11.469 -6.989 1.00 80.31 89 ARG A CA 1
ATOM 681 C C . ARG A 1 89 ? 4.771 11.291 -5.480 1.00 80.31 89 ARG A C 1
ATOM 683 O O . ARG A 1 89 ? 4.211 10.355 -4.903 1.00 80.31 89 ARG A O 1
ATOM 690 N N . PRO A 1 90 ? 5.502 12.194 -4.809 1.00 82.12 90 PRO A N 1
ATOM 691 C CA . PRO A 1 90 ? 5.601 12.176 -3.353 1.00 82.12 90 PRO A CA 1
ATOM 692 C C . PRO A 1 90 ? 4.239 12.353 -2.659 1.00 82.12 90 PRO A C 1
ATOM 694 O O . PRO A 1 90 ? 4.048 11.857 -1.550 1.00 82.12 90 PRO A O 1
ATOM 697 N N . ASP A 1 91 ? 3.293 13.021 -3.323 1.00 80.56 91 ASP A N 1
ATOM 698 C CA . ASP A 1 91 ? 1.893 13.193 -2.927 1.00 80.56 91 ASP A CA 1
ATOM 699 C C . ASP A 1 91 ? 1.159 11.856 -2.754 1.00 80.56 91 ASP A C 1
ATOM 701 O O . ASP A 1 91 ? 0.447 11.688 -1.767 1.00 80.56 91 ASP A O 1
ATOM 705 N N . THR A 1 92 ? 1.445 10.839 -3.575 1.00 83.00 92 THR A N 1
ATOM 706 C CA . THR A 1 92 ? 0.851 9.500 -3.416 1.00 83.00 92 THR A CA 1
ATOM 707 C C . THR A 1 92 ? 1.148 8.892 -2.041 1.00 83.00 92 THR A C 1
ATOM 709 O O . THR A 1 92 ? 0.317 8.183 -1.473 1.00 83.00 92 THR A O 1
ATOM 712 N N . ALA A 1 93 ? 2.326 9.155 -1.463 1.00 81.00 93 ALA A N 1
ATOM 713 C CA . ALA A 1 93 ? 2.648 8.661 -0.123 1.00 81.00 93 ALA A CA 1
ATOM 714 C C . ALA A 1 93 ? 1.788 9.333 0.958 1.00 81.00 93 ALA A C 1
ATOM 716 O O . ALA A 1 93 ? 1.435 8.689 1.948 1.00 81.00 93 ALA A O 1
ATOM 717 N N . VAL A 1 94 ? 1.437 10.604 0.754 1.00 79.19 94 VAL A N 1
ATOM 718 C CA . VAL A 1 94 ? 0.535 11.371 1.619 1.00 79.19 94 VAL A CA 1
ATOM 719 C C . VAL A 1 94 ? -0.897 10.845 1.479 1.00 79.19 94 VAL A C 1
ATOM 721 O O . VAL A 1 94 ? -1.524 10.513 2.488 1.00 79.19 94 VAL A O 1
ATOM 724 N N . ASP A 1 95 ? -1.359 10.629 0.245 1.00 82.75 95 ASP A N 1
ATOM 725 C CA . ASP A 1 95 ? -2.681 10.063 -0.060 1.00 82.75 95 ASP A CA 1
ATOM 726 C C . ASP A 1 95 ? -2.870 8.671 0.551 1.00 82.75 95 ASP A C 1
ATOM 728 O O . ASP A 1 95 ? -3.938 8.347 1.073 1.00 82.75 95 ASP A O 1
ATOM 732 N N . MET A 1 96 ? -1.825 7.836 0.523 1.00 83.94 96 MET A N 1
ATOM 733 C CA . MET A 1 96 ? -1.838 6.514 1.151 1.00 83.94 96 MET A CA 1
ATOM 734 C C . MET A 1 96 ? -1.751 6.601 2.678 1.00 83.94 96 MET A C 1
ATOM 736 O O . MET A 1 96 ? -2.362 5.785 3.371 1.00 83.94 96 MET A O 1
ATOM 740 N N . PHE A 1 97 ? -1.011 7.564 3.229 1.00 87.44 97 PHE A N 1
ATOM 741 C CA . PHE A 1 97 ? -0.824 7.701 4.673 1.00 87.44 97 PHE A CA 1
ATOM 742 C C . PHE A 1 97 ? -2.151 7.920 5.407 1.00 87.44 97 PHE A C 1
ATOM 744 O O . PHE A 1 97 ? -2.410 7.254 6.413 1.00 87.44 97 PHE A O 1
ATOM 751 N N . THR A 1 98 ? -3.010 8.797 4.892 1.00 88.50 98 THR A N 1
ATOM 752 C CA . THR A 1 98 ? -4.285 9.165 5.521 1.00 88.50 98 THR A CA 1
ATOM 753 C C . THR A 1 98 ? -5.201 7.969 5.832 1.00 88.50 98 THR A C 1
ATOM 755 O O . THR A 1 98 ? -5.563 7.794 7.002 1.00 88.50 98 THR A O 1
ATOM 758 N N . PRO A 1 99 ? -5.574 7.093 4.875 1.00 89.81 99 PRO A N 1
ATOM 759 C CA . PRO A 1 99 ? -6.426 5.945 5.168 1.00 89.81 99 PRO A CA 1
ATOM 760 C C . PRO A 1 99 ? -5.762 4.955 6.134 1.00 89.81 99 PRO A C 1
ATOM 762 O O . PRO A 1 99 ? -6.437 4.448 7.035 1.00 89.81 99 PRO A O 1
ATOM 765 N N . PHE A 1 100 ? -4.448 4.717 6.029 1.00 91.38 100 PHE A N 1
ATOM 766 C CA . PHE A 1 100 ? -3.739 3.856 6.984 1.00 91.38 100 PHE A CA 1
ATOM 767 C C . PHE A 1 100 ? -3.750 4.434 8.401 1.00 91.38 100 PHE A C 1
ATOM 769 O O . PHE A 1 100 ? -4.022 3.705 9.359 1.00 91.38 100 PHE A O 1
ATOM 776 N N . ALA A 1 101 ? -3.503 5.736 8.542 1.00 92.06 101 ALA A N 1
ATOM 777 C CA . ALA A 1 101 ? -3.514 6.427 9.823 1.00 92.06 101 ALA A CA 1
ATOM 778 C C . ALA A 1 101 ? -4.908 6.401 10.468 1.00 92.06 101 ALA A C 1
ATOM 780 O O . ALA A 1 101 ? -5.020 6.131 11.665 1.00 92.06 101 ALA A O 1
ATOM 781 N N . LEU A 1 102 ? -5.980 6.589 9.692 1.00 93.06 102 LEU A N 1
ATOM 782 C CA . LEU A 1 102 ? -7.357 6.531 10.196 1.00 93.06 102 LEU A CA 1
ATOM 783 C C . LEU A 1 102 ? -7.776 5.122 10.633 1.00 93.06 102 LEU A C 1
ATOM 785 O O . LEU A 1 102 ? -8.394 4.967 11.692 1.00 93.06 102 LEU A O 1
ATOM 789 N N . VAL A 1 103 ? -7.408 4.082 9.876 1.00 94.38 103 VAL A N 1
ATOM 790 C CA . VAL A 1 103 ? -7.637 2.688 10.299 1.00 94.38 103 VAL A CA 1
ATOM 791 C C . VAL A 1 103 ? -6.844 2.383 11.570 1.00 94.38 103 VAL A C 1
ATOM 793 O O . VAL A 1 103 ? -7.399 1.818 12.516 1.00 94.38 103 VAL A O 1
ATOM 796 N N . ALA A 1 104 ? -5.574 2.791 11.633 1.00 92.50 104 ALA A N 1
ATOM 797 C CA . ALA A 1 104 ? -4.731 2.614 12.812 1.00 92.50 104 ALA A CA 1
ATOM 798 C C . ALA A 1 104 ? -5.299 3.346 14.038 1.00 92.50 104 ALA A C 1
ATOM 800 O O . ALA A 1 104 ? -5.357 2.761 15.119 1.00 92.50 104 ALA A O 1
ATOM 801 N N . ALA A 1 105 ? -5.791 4.576 13.873 1.00 93.00 105 ALA A N 1
ATOM 802 C CA . ALA A 1 105 ? -6.476 5.323 14.924 1.00 93.00 105 ALA A CA 1
ATOM 803 C C . ALA A 1 105 ? -7.689 4.541 15.454 1.00 93.00 105 ALA A C 1
ATOM 805 O O . ALA A 1 105 ? -7.815 4.334 16.660 1.00 93.00 105 ALA A O 1
ATOM 806 N N . GLY A 1 106 ? -8.533 4.009 14.566 1.00 91.88 106 GLY A N 1
ATOM 807 C CA . GLY A 1 106 ? -9.651 3.151 14.961 1.00 91.88 106 GLY A CA 1
ATOM 808 C C . GLY A 1 106 ? -9.209 1.885 15.711 1.00 91.88 106 GLY A C 1
ATOM 809 O O . GLY A 1 106 ? -9.821 1.518 16.717 1.00 91.88 106 GLY A O 1
ATOM 810 N N . LEU A 1 107 ? -8.115 1.247 15.281 1.00 92.12 107 LEU A N 1
ATOM 811 C CA . LEU A 1 107 ? -7.516 0.073 15.935 1.00 92.12 107 LEU A CA 1
ATOM 812 C C . LEU A 1 107 ? -6.975 0.367 17.336 1.00 92.12 107 LEU A C 1
ATOM 814 O O . LEU A 1 107 ? -7.125 -0.466 18.235 1.00 92.12 107 LEU A O 1
ATOM 818 N N . LEU A 1 108 ? -6.422 1.557 17.563 1.00 91.88 108 LEU A N 1
ATOM 819 C CA . LEU A 1 108 ? -5.928 1.976 18.875 1.00 91.88 108 LEU A CA 1
ATOM 820 C C . LEU A 1 108 ? -7.034 2.083 19.931 1.00 91.88 108 LEU A C 1
ATOM 822 O O . LEU A 1 108 ? -6.731 1.992 21.119 1.00 91.88 108 LEU A O 1
ATOM 826 N N . LEU A 1 109 ? -8.310 2.172 19.539 1.00 92.00 109 LEU A N 1
ATOM 827 C CA . LEU A 1 109 ? -9.448 2.109 20.465 1.00 92.00 109 LEU A CA 1
ATOM 828 C C . LEU A 1 109 ? -9.733 0.700 21.005 1.00 92.00 109 LEU A C 1
ATOM 830 O O . LEU A 1 109 ? -10.572 0.552 21.893 1.00 92.00 109 LEU A O 1
ATOM 834 N N . MET A 1 110 ? -9.030 -0.341 20.552 1.00 88.75 110 MET A N 1
ATOM 835 C CA . MET A 1 110 ? -9.231 -1.715 21.032 1.00 88.75 110 MET A CA 1
ATOM 836 C C . MET A 1 110 ? -9.256 -1.849 22.574 1.00 88.75 110 MET A C 1
ATOM 838 O O . MET A 1 110 ? -10.169 -2.504 23.085 1.00 88.75 110 MET A O 1
ATOM 842 N N . PRO A 1 111 ? -8.353 -1.223 23.363 1.00 88.44 111 PRO A N 1
ATOM 843 C CA . PRO A 1 111 ? -8.413 -1.277 24.827 1.00 88.44 111 PRO A CA 1
ATOM 844 C C . PRO A 1 111 ? -9.677 -0.626 25.404 1.00 88.44 111 PRO A C 1
ATOM 846 O O . PRO A 1 111 ? -10.203 -1.082 26.420 1.00 88.44 111 PRO A O 1
ATOM 849 N N . LEU A 1 112 ? -10.180 0.436 24.764 1.00 89.12 112 LEU A N 1
ATOM 850 C CA . LEU A 1 112 ? -11.421 1.096 25.169 1.00 89.12 112 LEU A CA 1
ATOM 851 C C . LEU A 1 112 ? -12.614 0.162 24.949 1.00 89.12 112 LEU A C 1
ATOM 853 O O . LEU A 1 112 ? -13.439 0.003 25.848 1.00 89.12 112 LEU A O 1
ATOM 857 N N . TRP A 1 113 ? -12.676 -0.510 23.798 1.00 88.94 113 TRP A N 1
ATOM 858 C CA . TRP A 1 113 ? -13.726 -1.487 23.517 1.00 88.94 113 TRP A CA 1
ATOM 859 C C . TRP A 1 113 ? -13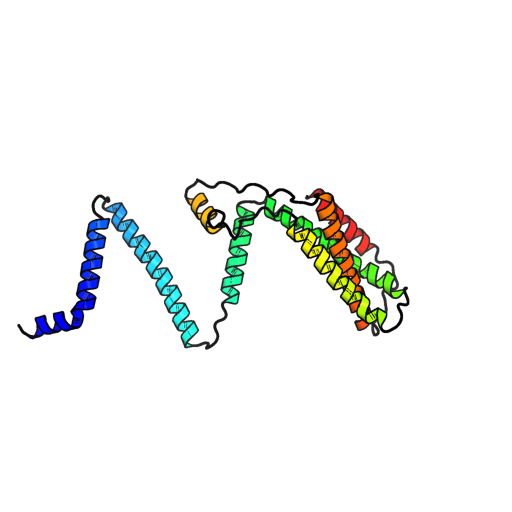.688 -2.671 24.477 1.00 88.94 113 TRP A C 1
ATOM 861 O O . TRP A 1 113 ? -14.736 -3.087 24.956 1.00 88.94 113 TRP A O 1
ATOM 871 N N . LEU A 1 114 ? -12.502 -3.174 24.830 1.00 87.12 114 LEU A N 1
ATOM 872 C CA . LEU A 1 114 ? -12.356 -4.222 25.847 1.00 87.12 114 LEU A CA 1
ATOM 873 C C . LEU A 1 114 ? -12.861 -3.767 27.226 1.00 87.12 114 LEU A C 1
ATOM 875 O O . LEU A 1 114 ? -13.524 -4.543 27.914 1.00 87.12 114 LEU A O 1
ATOM 879 N N . TYR A 1 115 ? -12.587 -2.519 27.617 1.00 86.31 115 TYR A N 1
ATOM 880 C CA . TYR A 1 115 ? -13.103 -1.929 28.857 1.00 86.31 115 TYR A CA 1
ATOM 881 C C . TYR A 1 115 ? -14.638 -1.819 28.851 1.00 86.31 115 TYR A C 1
ATOM 883 O O . TYR A 1 115 ? -15.289 -2.211 29.821 1.00 86.31 115 TYR A O 1
ATOM 891 N N . ILE A 1 116 ? -15.226 -1.325 27.756 1.00 86.62 116 ILE A N 1
ATOM 892 C CA . ILE A 1 116 ? -16.680 -1.149 27.606 1.00 86.62 116 ILE A CA 1
ATOM 893 C C . ILE A 1 116 ? -17.392 -2.510 27.547 1.00 86.62 116 ILE A C 1
ATOM 895 O O . ILE A 1 116 ? -18.305 -2.769 28.332 1.00 86.62 116 ILE A O 1
ATOM 899 N N . LEU A 1 117 ? -16.946 -3.407 26.664 1.00 86.12 117 LEU A N 1
ATOM 900 C CA . LEU A 1 117 ? -17.523 -4.743 26.483 1.00 86.12 117 LEU A CA 1
ATOM 901 C C . LEU A 1 117 ? -17.357 -5.622 27.724 1.00 86.12 117 LEU A C 1
ATOM 903 O O . LEU A 1 117 ? -18.227 -6.437 28.002 1.00 86.12 117 LEU A O 1
ATOM 907 N N . GLY A 1 118 ? -16.289 -5.436 28.504 1.00 79.06 118 GLY A N 1
ATOM 908 C CA . GLY A 1 118 ? -16.102 -6.131 29.779 1.00 79.06 118 GLY A CA 1
ATOM 909 C C . GLY A 1 118 ? -17.151 -5.773 30.841 1.00 79.06 118 GLY A C 1
ATOM 910 O O . GLY A 1 118 ? -17.378 -6.560 31.759 1.00 79.06 118 GLY A O 1
ATOM 911 N N . ARG A 1 119 ? -17.815 -4.614 30.721 1.00 80.25 119 ARG A N 1
ATOM 912 C CA . ARG A 1 119 ? -18.917 -4.194 31.609 1.00 80.25 119 ARG A CA 1
ATOM 913 C C . ARG A 1 119 ? -20.299 -4.572 31.081 1.00 80.25 119 ARG A C 1
ATOM 915 O O . ARG A 1 119 ? -21.246 -4.660 31.859 1.00 80.25 119 ARG A O 1
ATOM 922 N N . LEU A 1 120 ? -20.423 -4.806 29.778 1.00 81.62 120 LEU A N 1
ATOM 923 C CA . LEU A 1 120 ? -21.666 -5.216 29.135 1.00 81.62 120 LEU A CA 1
ATOM 924 C C . LEU A 1 120 ? -21.809 -6.740 29.204 1.00 81.62 120 LEU A C 1
ATOM 926 O O . LEU A 1 120 ? -21.066 -7.487 28.572 1.00 81.62 120 LEU A O 1
ATOM 930 N N . ARG A 1 121 ? -22.801 -7.232 29.951 1.00 69.06 121 ARG A N 1
ATOM 931 C CA . ARG A 1 121 ? -23.148 -8.661 29.947 1.00 69.06 121 ARG A CA 1
ATOM 932 C C . ARG A 1 121 ? -23.943 -9.006 28.687 1.00 69.06 121 ARG A C 1
ATOM 934 O O . ARG A 1 121 ? -25.167 -8.929 28.686 1.00 69.06 121 ARG A O 1
ATOM 941 N N . ILE A 1 122 ? -23.246 -9.402 27.622 1.00 75.50 122 ILE A N 1
ATOM 942 C CA . ILE A 1 122 ? -23.881 -9.920 26.401 1.00 75.50 122 ILE A CA 1
ATOM 943 C C . ILE A 1 122 ? -24.197 -11.415 26.594 1.00 75.50 122 ILE A C 1
ATOM 945 O O . ILE A 1 122 ? -23.289 -12.190 26.903 1.00 75.50 122 ILE A O 1
ATOM 949 N N . PRO A 1 123 ? -25.454 -11.853 26.417 1.00 72.00 123 PRO A N 1
ATOM 950 C CA . PRO A 1 123 ? -25.841 -13.236 26.670 1.00 72.00 123 PRO A CA 1
ATOM 951 C C . PRO A 1 123 ? -25.361 -14.221 25.583 1.00 72.00 123 PRO A C 1
ATOM 953 O O . PRO A 1 123 ? -25.586 -14.028 24.387 1.00 72.00 123 PRO A O 1
ATOM 956 N N . GLY A 1 124 ? -24.778 -15.340 26.027 1.00 72.38 124 GLY A N 1
ATOM 957 C CA . GLY A 1 124 ? -24.724 -16.636 25.329 1.00 72.38 124 GLY A CA 1
ATOM 958 C C . GLY A 1 124 ? -24.320 -16.630 23.845 1.00 72.38 124 GLY A C 1
ATOM 959 O O . GLY A 1 124 ? -23.305 -16.070 23.459 1.00 72.38 124 GLY A O 1
ATOM 960 N N . ARG A 1 125 ? -25.098 -17.305 22.982 1.00 75.19 125 ARG A N 1
ATOM 961 C CA . ARG A 1 125 ? -24.790 -17.461 21.539 1.00 75.19 125 ARG A CA 1
ATOM 962 C C . ARG A 1 125 ? -24.609 -16.134 20.799 1.00 75.19 125 ARG A C 1
ATOM 964 O O . ARG A 1 125 ? -23.797 -16.079 19.877 1.00 75.19 125 ARG A O 1
ATOM 971 N N . ALA A 1 126 ? -25.338 -15.089 21.198 1.00 81.31 126 ALA A N 1
ATOM 972 C CA . ALA A 1 126 ? -25.234 -13.778 20.569 1.00 81.31 126 ALA A CA 1
ATOM 973 C C . ALA A 1 126 ? -23.821 -13.209 20.728 1.00 81.31 126 ALA A C 1
ATOM 975 O O . ALA A 1 126 ? -23.298 -12.649 19.766 1.00 81.31 126 ALA A O 1
ATOM 976 N N . SER A 1 127 ? -23.169 -13.445 21.880 1.00 79.00 127 SER A N 1
ATOM 977 C CA . SER A 1 127 ? -21.796 -13.003 22.140 1.00 79.00 127 SER A CA 1
ATOM 978 C C . SER A 1 127 ? -20.820 -13.538 21.087 1.00 79.00 127 SER A C 1
ATOM 980 O O . SER A 1 127 ? -19.953 -12.802 20.632 1.00 79.00 127 SER A O 1
ATOM 982 N N . ARG A 1 128 ? -21.003 -14.783 20.629 1.00 82.50 128 ARG A N 1
ATOM 983 C CA . ARG A 1 128 ? -20.127 -15.410 19.631 1.00 82.50 128 ARG A CA 1
ATOM 984 C C . ARG A 1 128 ? -20.352 -14.878 18.217 1.00 82.50 128 ARG A C 1
ATOM 986 O O . ARG A 1 128 ? -19.404 -14.867 17.445 1.00 82.50 128 ARG A O 1
ATOM 993 N N . ILE A 1 129 ? -21.575 -14.483 17.865 1.00 88.75 129 ILE A N 1
ATOM 994 C CA . ILE A 1 129 ? -21.953 -14.149 16.480 1.00 88.75 129 ILE A CA 1
ATOM 995 C C . ILE A 1 129 ? -21.719 -12.666 16.176 1.00 88.75 129 ILE A C 1
ATOM 997 O O . ILE A 1 129 ? -21.186 -12.346 15.115 1.00 88.75 129 ILE A O 1
ATOM 1001 N N . TRP A 1 130 ? -22.057 -11.761 17.103 1.00 91.50 130 TRP A N 1
ATOM 1002 C CA . TRP A 1 130 ? -21.964 -10.318 16.848 1.00 91.50 130 TRP A CA 1
ATOM 1003 C C . TRP A 1 130 ? -20.564 -9.834 16.418 1.00 91.50 130 TRP A C 1
ATOM 1005 O O . TRP A 1 130 ? -20.519 -8.999 15.515 1.00 91.50 130 TRP A O 1
ATOM 1015 N N . PRO A 1 131 ? -19.422 -10.339 16.947 1.00 92.06 131 PRO A N 1
ATOM 1016 C CA . PRO A 1 131 ? -18.110 -9.838 16.545 1.00 92.06 131 PRO A CA 1
ATOM 1017 C C . PRO A 1 131 ? -17.810 -10.144 15.079 1.00 92.06 131 PRO A C 1
ATOM 1019 O O . PRO A 1 131 ? -17.223 -9.317 14.395 1.00 92.06 131 PRO A O 1
ATOM 1022 N N . TRP A 1 132 ? -18.252 -11.302 14.580 1.00 92.62 132 TRP A N 1
ATOM 1023 C CA . TRP A 1 132 ? -18.096 -11.673 13.173 1.00 92.62 132 TRP A CA 1
ATOM 1024 C C . TRP A 1 132 ? -18.994 -10.840 12.262 1.00 92.62 132 TRP A C 1
ATOM 1026 O O . TRP A 1 132 ? -18.554 -10.427 11.196 1.00 92.62 132 TRP A O 1
ATOM 1036 N N . VAL A 1 133 ? -20.222 -10.538 12.696 1.00 94.56 133 VAL A N 1
ATOM 1037 C CA . VAL A 1 133 ? -21.124 -9.642 11.954 1.00 94.56 133 VAL A CA 1
ATOM 1038 C C . VAL A 1 133 ? -20.514 -8.244 11.837 1.00 94.56 133 VAL A C 1
ATOM 1040 O O . VAL A 1 133 ? -20.464 -7.690 10.741 1.00 94.56 133 VAL A O 1
ATOM 1043 N N . ILE A 1 134 ? -19.985 -7.696 12.937 1.00 94.81 134 ILE A N 1
ATOM 1044 C CA . ILE A 1 134 ? -19.304 -6.394 12.921 1.00 94.81 134 ILE A CA 1
ATOM 1045 C C . ILE A 1 134 ? -18.012 -6.453 12.100 1.00 94.81 134 ILE A C 1
ATOM 1047 O O . ILE A 1 134 ? -17.717 -5.495 11.397 1.00 94.81 134 ILE A O 1
ATOM 1051 N N . LEU A 1 135 ? -17.269 -7.564 12.127 1.00 95.06 135 LEU A N 1
ATOM 1052 C CA . LEU A 1 135 ? -16.063 -7.738 11.312 1.00 95.06 135 LEU A CA 1
ATOM 1053 C C . LEU A 1 135 ? -16.380 -7.660 9.815 1.00 95.06 135 LEU A C 1
ATOM 1055 O O . LEU A 1 135 ? -15.690 -6.963 9.076 1.00 95.06 135 LEU A O 1
ATOM 1059 N N . VAL A 1 136 ? -17.436 -8.351 9.375 1.00 96.44 136 VAL A N 1
ATOM 1060 C CA . VAL A 1 136 ? -17.894 -8.305 7.980 1.00 96.44 136 VAL A CA 1
ATOM 1061 C C . VAL A 1 136 ? -18.366 -6.898 7.625 1.00 96.44 136 VAL A C 1
ATOM 1063 O O . VAL A 1 136 ? -17.974 -6.378 6.586 1.00 96.44 136 VAL A O 1
ATOM 1066 N N . LEU A 1 137 ? -19.141 -6.247 8.498 1.00 96.50 137 LEU A N 1
ATOM 1067 C CA . LEU A 1 137 ? -19.593 -4.872 8.279 1.00 96.50 137 LEU A CA 1
ATOM 1068 C C . LEU A 1 137 ? -18.418 -3.886 8.184 1.00 96.50 137 LEU A C 1
ATOM 1070 O O . LEU A 1 137 ? -18.415 -3.028 7.307 1.00 96.50 137 LEU A O 1
ATOM 1074 N N . ALA A 1 138 ? -17.409 -4.031 9.045 1.00 95.62 138 ALA A N 1
ATOM 1075 C CA . ALA A 1 138 ? -16.186 -3.237 9.005 1.00 95.62 138 ALA A CA 1
ATOM 1076 C C . ALA A 1 138 ? -15.428 -3.459 7.692 1.00 95.62 138 ALA A C 1
ATOM 1078 O O . ALA A 1 138 ? -15.015 -2.493 7.058 1.00 95.62 138 ALA A O 1
ATOM 1079 N N . GLY A 1 139 ? -15.295 -4.716 7.259 1.00 95.44 139 GLY A N 1
ATOM 1080 C CA . GLY A 1 139 ? -14.670 -5.068 5.986 1.00 95.44 139 GLY A CA 1
ATOM 1081 C C . GLY A 1 139 ? -15.403 -4.465 4.787 1.00 95.44 139 GLY A C 1
ATOM 1082 O O . GLY A 1 139 ? -14.761 -3.874 3.928 1.00 95.44 139 GLY A O 1
ATOM 1083 N N . LEU A 1 140 ? -16.737 -4.547 4.755 1.00 95.94 140 LEU A N 1
ATOM 1084 C CA . LEU A 1 140 ? -1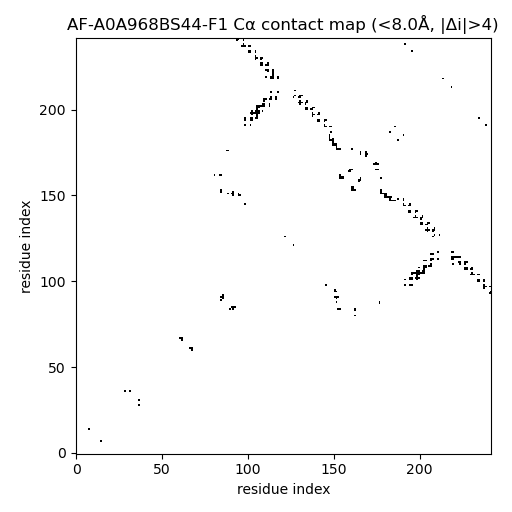7.558 -3.949 3.697 1.00 95.94 140 LEU A CA 1
ATOM 1085 C C . LEU A 1 140 ? -17.466 -2.421 3.685 1.00 95.94 140 LEU A C 1
ATOM 1087 O O . LEU A 1 140 ? -17.348 -1.832 2.614 1.00 95.94 140 LEU A O 1
ATOM 1091 N N . LEU A 1 141 ? -17.494 -1.784 4.859 1.00 94.62 141 LEU A N 1
ATOM 1092 C CA . LEU A 1 141 ? -17.374 -0.332 4.975 1.00 94.62 141 LEU A CA 1
ATOM 1093 C C . LEU A 1 141 ? -15.996 0.148 4.513 1.00 94.62 141 LEU A C 1
ATOM 1095 O O . LEU A 1 141 ? -15.928 1.069 3.708 1.00 94.62 141 LEU A O 1
ATOM 1099 N N . LEU A 1 142 ? -14.918 -0.499 4.972 1.00 94.06 142 LEU A N 1
ATOM 1100 C CA . LEU A 1 142 ? -13.551 -0.181 4.553 1.00 94.06 142 LEU A CA 1
ATOM 1101 C C . LEU A 1 142 ? -13.343 -0.441 3.063 1.00 94.06 142 LEU A C 1
ATOM 1103 O O . LEU A 1 142 ? -12.748 0.385 2.385 1.00 94.06 142 LEU A O 1
ATOM 1107 N N . TRP A 1 143 ? -13.858 -1.553 2.536 1.00 93.25 143 TRP A N 1
ATOM 1108 C CA . TRP A 1 143 ? -13.830 -1.826 1.101 1.00 93.25 143 TRP A CA 1
ATOM 1109 C C . TRP A 1 143 ? -14.525 -0.711 0.314 1.00 93.25 143 TRP A C 1
ATOM 1111 O O . TRP A 1 143 ? -13.953 -0.174 -0.631 1.00 93.25 143 TRP A O 1
ATOM 1121 N N . PHE A 1 144 ? -15.731 -0.318 0.729 1.00 92.06 144 PHE A N 1
ATOM 1122 C CA . PHE A 1 144 ? -16.501 0.730 0.066 1.00 92.06 144 PHE A CA 1
ATOM 1123 C C . PHE A 1 144 ? -15.812 2.100 0.121 1.00 92.06 144 PHE A C 1
ATOM 1125 O O . PHE A 1 144 ? -15.830 2.820 -0.871 1.00 92.06 144 PHE A O 1
ATOM 1132 N N . THR A 1 145 ? -15.207 2.475 1.249 1.00 91.06 145 THR A N 1
ATOM 1133 C CA . THR A 1 145 ? -14.595 3.802 1.407 1.00 91.06 145 THR A CA 1
ATOM 1134 C C . THR A 1 145 ? -13.203 3.877 0.791 1.00 91.06 145 THR A C 1
ATOM 1136 O O . THR A 1 145 ? -12.914 4.842 0.093 1.00 91.06 145 THR A O 1
ATOM 1139 N N . ILE A 1 146 ? -12.354 2.859 0.980 1.00 88.00 146 ILE A N 1
ATOM 1140 C CA . ILE A 1 146 ? -10.973 2.846 0.467 1.00 88.00 146 ILE A CA 1
ATOM 1141 C C . ILE A 1 146 ? -10.951 2.781 -1.062 1.00 88.00 146 ILE A C 1
ATOM 1143 O O . ILE A 1 146 ? -10.156 3.479 -1.676 1.00 88.00 146 ILE A O 1
ATOM 1147 N N . THR A 1 147 ? -11.845 2.010 -1.691 1.00 86.19 147 THR A N 1
ATOM 1148 C CA . THR A 1 147 ? -11.921 1.931 -3.168 1.00 86.19 147 THR A CA 1
ATOM 1149 C C . THR A 1 147 ? -12.398 3.225 -3.832 1.00 86.19 147 THR A C 1
ATOM 1151 O O . THR A 1 147 ? -12.347 3.338 -5.051 1.00 86.19 147 THR A O 1
ATOM 1154 N N . ARG A 1 148 ? -12.878 4.191 -3.042 1.00 86.81 148 ARG A N 1
ATOM 1155 C CA . ARG A 1 148 ? -13.399 5.484 -3.499 1.00 86.81 148 ARG A CA 1
ATOM 1156 C C . ARG A 1 148 ? -12.502 6.663 -3.132 1.00 86.81 148 ARG A C 1
ATOM 1158 O O . ARG A 1 148 ? -12.810 7.783 -3.525 1.00 86.81 148 ARG A O 1
ATOM 1165 N N . ILE A 1 149 ? -11.430 6.430 -2.373 1.00 84.31 149 ILE A N 1
ATOM 1166 C CA . ILE A 1 149 ? -10.386 7.433 -2.166 1.00 84.31 149 ILE A CA 1
ATOM 1167 C C . ILE A 1 149 ? -9.502 7.404 -3.417 1.00 84.31 149 ILE A C 1
ATOM 1169 O O . ILE A 1 149 ? -8.921 6.353 -3.704 1.00 84.31 149 ILE A O 1
ATOM 1173 N N . PRO A 1 150 ? -9.409 8.509 -4.175 1.00 80.19 150 PRO A N 1
ATOM 1174 C CA . PRO A 1 150 ? -8.540 8.579 -5.333 1.00 80.19 150 PRO A CA 1
ATOM 1175 C C . PRO A 1 150 ? -7.093 8.575 -4.845 1.00 80.19 150 PRO A C 1
ATOM 1177 O O . PRO A 1 150 ? -6.591 9.567 -4.332 1.00 80.19 150 PRO A O 1
ATOM 1180 N N . ILE A 1 151 ? -6.428 7.431 -4.961 1.00 77.69 151 ILE A N 1
ATOM 1181 C CA . ILE A 1 151 ? -4.984 7.352 -4.754 1.00 77.69 151 ILE A CA 1
ATOM 1182 C C . ILE A 1 151 ? -4.360 7.639 -6.111 1.00 77.69 151 ILE A C 1
ATOM 1184 O O . ILE A 1 151 ? -4.558 6.866 -7.050 1.00 77.69 151 ILE A O 1
ATOM 1188 N N . ALA A 1 152 ? -3.630 8.747 -6.214 1.00 72.00 152 ALA A N 1
ATOM 1189 C CA . ALA A 1 152 ? -2.897 9.120 -7.414 1.00 72.00 152 ALA A CA 1
ATOM 1190 C C . ALA A 1 152 ? -1.840 8.051 -7.743 1.00 72.00 152 ALA A C 1
ATOM 1192 O O . ALA A 1 152 ? -0.718 8.083 -7.242 1.00 72.00 152 ALA A O 1
ATOM 1193 N N . ALA A 1 153 ? -2.203 7.078 -8.572 1.00 73.50 153 ALA A N 1
ATOM 1194 C CA . ALA A 1 153 ? -1.349 5.977 -8.992 1.00 73.50 153 ALA A CA 1
ATOM 1195 C C . ALA A 1 153 ? -1.501 5.725 -10.496 1.00 73.50 153 ALA A C 1
ATOM 1197 O O . ALA A 1 153 ? -2.299 6.357 -11.180 1.00 73.50 153 ALA A O 1
ATOM 1198 N N . TRP A 1 154 ? -0.694 4.803 -11.004 1.00 74.12 154 TRP A N 1
ATOM 1199 C CA . TRP A 1 154 ? -0.775 4.301 -12.368 1.00 74.12 154 TRP A CA 1
ATOM 1200 C C . TRP A 1 154 ? -2.015 3.419 -12.558 1.00 74.12 154 TRP A C 1
ATOM 1202 O O . TRP A 1 154 ? -2.349 2.614 -11.685 1.00 74.12 154 TRP A O 1
ATOM 1212 N N . ASP A 1 155 ? -2.666 3.521 -13.716 1.00 75.81 155 ASP A N 1
ATOM 1213 C CA . ASP A 1 155 ? -3.776 2.639 -14.072 1.00 75.81 155 ASP A CA 1
ATOM 1214 C C . ASP A 1 155 ? -3.250 1.298 -14.618 1.00 75.81 155 ASP A C 1
ATOM 1216 O O . ASP A 1 155 ? -2.544 1.228 -15.624 1.00 75.81 155 ASP A O 1
ATOM 1220 N N . ALA A 1 156 ? -3.615 0.196 -13.958 1.00 73.06 156 ALA A N 1
ATOM 1221 C CA . ALA A 1 156 ? -3.240 -1.153 -14.382 1.00 73.06 156 ALA A CA 1
ATOM 1222 C C . ALA A 1 156 ? -3.883 -1.576 -15.717 1.00 73.06 156 ALA A C 1
ATOM 1224 O O . ALA A 1 156 ? -3.411 -2.521 -16.353 1.00 73.06 156 ALA A O 1
ATOM 1225 N N . THR A 1 157 ? -4.960 -0.910 -16.136 1.00 79.62 157 THR A N 1
ATOM 1226 C CA . THR A 1 157 ? -5.648 -1.157 -17.408 1.00 79.62 157 THR A CA 1
ATOM 1227 C C . THR A 1 157 ? -5.065 -0.341 -18.561 1.00 79.62 157 THR A C 1
ATOM 1229 O O . THR A 1 157 ? -5.182 -0.756 -19.717 1.00 79.62 157 THR A O 1
ATOM 1232 N N . ASN A 1 158 ? -4.3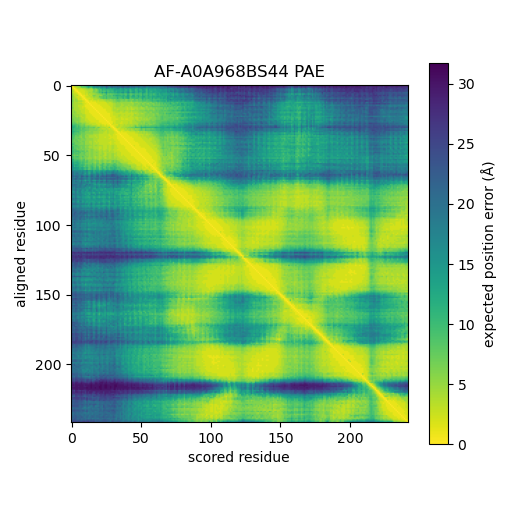64 0.758 -18.261 1.00 81.38 158 ASN A N 1
ATOM 1233 C CA . ASN A 1 158 ? -3.702 1.602 -19.246 1.00 81.38 158 ASN A CA 1
ATOM 1234 C C . ASN A 1 158 ? -2.177 1.421 -19.202 1.00 81.38 158 ASN A C 1
ATOM 1236 O O . ASN A 1 158 ? -1.463 2.031 -18.410 1.00 81.38 158 ASN A O 1
ATOM 1240 N N . TYR A 1 159 ? -1.639 0.627 -20.130 1.00 79.12 159 TYR A N 1
ATOM 1241 C CA . TYR A 1 159 ? -0.194 0.378 -20.204 1.00 79.12 159 TYR A CA 1
ATOM 1242 C C . TYR A 1 159 ? 0.645 1.654 -20.439 1.00 79.12 159 TYR A C 1
ATOM 1244 O O . TYR A 1 159 ? 1.820 1.709 -20.050 1.00 79.12 159 TYR A O 1
ATOM 1252 N N . ALA A 1 160 ? 0.058 2.691 -21.049 1.00 79.56 160 ALA A N 1
ATOM 1253 C CA . ALA A 1 160 ? 0.732 3.970 -21.271 1.00 79.56 160 ALA A CA 1
ATOM 1254 C C . ALA A 1 160 ? 1.026 4.715 -19.957 1.00 79.56 160 ALA A C 1
ATOM 1256 O O . ALA A 1 160 ? 1.994 5.467 -19.891 1.00 79.56 160 ALA A O 1
ATOM 1257 N N . GLU A 1 161 ? 0.255 4.444 -18.905 1.00 77.69 161 GLU A N 1
ATOM 1258 C CA . GLU A 1 161 ? 0.414 5.034 -17.572 1.00 77.69 161 GLU A CA 1
ATOM 1259 C C . GLU A 1 161 ? 1.161 4.101 -16.611 1.00 77.69 161 GLU A C 1
ATOM 1261 O O . GLU A 1 161 ? 1.194 4.322 -15.407 1.00 77.69 161 GLU A O 1
ATOM 1266 N N . SER A 1 162 ? 1.785 3.035 -17.116 1.00 82.88 162 SER A N 1
ATOM 1267 C CA . SER A 1 162 ? 2.515 2.100 -16.262 1.00 82.88 162 SER A CA 1
ATOM 1268 C C . SER A 1 162 ? 3.818 2.708 -15.708 1.00 82.88 162 SER A C 1
ATOM 1270 O O . SER A 1 162 ? 4.478 3.500 -16.393 1.00 82.88 162 SER A O 1
ATOM 1272 N N . PRO A 1 163 ? 4.285 2.272 -14.517 1.00 83.81 163 PRO A N 1
ATOM 1273 C CA . PRO A 1 163 ? 5.572 2.690 -13.953 1.00 83.81 163 PRO A CA 1
ATOM 1274 C C . PRO A 1 163 ? 6.743 2.528 -14.926 1.00 83.81 163 PRO A C 1
ATOM 1276 O O . PRO A 1 163 ? 7.627 3.377 -14.990 1.00 83.81 163 PRO A O 1
ATOM 1279 N N . THR A 1 164 ? 6.734 1.457 -15.723 1.00 82.88 164 THR A N 1
ATOM 1280 C CA . THR A 1 164 ? 7.770 1.184 -16.725 1.00 82.88 164 THR A CA 1
ATOM 1281 C C . THR A 1 164 ? 7.754 2.181 -17.879 1.00 82.88 164 THR A C 1
ATOM 1283 O O . THR A 1 164 ? 8.820 2.610 -18.320 1.00 82.88 164 THR A O 1
ATOM 1286 N N . THR A 1 165 ? 6.570 2.587 -18.348 1.00 83.50 165 THR A N 1
ATOM 1287 C CA . THR A 1 165 ? 6.444 3.617 -19.390 1.00 83.50 165 THR A CA 1
ATOM 1288 C C . THR A 1 165 ? 6.900 4.969 -18.855 1.00 83.50 165 THR A C 1
ATOM 1290 O O . THR A 1 165 ? 7.672 5.662 -19.519 1.00 83.50 165 THR A O 1
ATOM 1293 N N . TYR A 1 166 ? 6.519 5.308 -17.620 1.00 84.12 166 TYR A N 1
ATOM 1294 C CA . TYR A 1 166 ? 6.974 6.537 -16.978 1.00 84.12 166 TYR A CA 1
ATOM 1295 C C . TYR A 1 166 ? 8.487 6.572 -16.778 1.00 84.12 166 TYR A C 1
ATOM 1297 O O . TYR A 1 166 ? 9.102 7.590 -17.093 1.00 84.12 166 TYR A O 1
ATOM 1305 N N . ALA A 1 167 ? 9.107 5.471 -16.351 1.00 84.69 167 ALA A N 1
ATOM 1306 C CA . ALA A 1 167 ? 10.564 5.372 -16.262 1.00 84.69 167 ALA A CA 1
ATOM 1307 C C . ALA A 1 167 ? 11.237 5.612 -17.619 1.00 84.69 167 ALA A C 1
ATOM 1309 O O . ALA A 1 167 ? 12.136 6.443 -17.724 1.00 84.69 167 ALA A O 1
ATOM 1310 N N . GLY A 1 168 ? 10.728 4.985 -18.683 1.00 85.94 168 GLY A N 1
ATOM 1311 C CA . GLY A 1 168 ? 11.227 5.221 -20.037 1.00 85.94 168 GLY A CA 1
ATOM 1312 C C . GLY A 1 168 ? 11.040 6.665 -20.517 1.00 85.94 168 GLY A C 1
ATOM 1313 O O . GLY A 1 168 ? 11.922 7.203 -21.185 1.00 85.94 168 GLY A O 1
ATOM 1314 N N . SER A 1 169 ? 9.920 7.310 -20.171 1.00 84.56 169 SER A N 1
ATOM 1315 C CA . SER A 1 169 ? 9.670 8.722 -20.498 1.00 84.56 169 SER A CA 1
ATOM 1316 C C . SER A 1 169 ? 10.589 9.672 -19.724 1.00 84.56 169 SER A C 1
ATOM 1318 O O . SER A 1 169 ? 11.035 10.679 -20.276 1.00 84.56 169 SER A O 1
ATOM 1320 N N . MET A 1 170 ? 10.938 9.325 -18.479 1.00 85.38 170 MET A N 1
ATOM 1321 C CA . MET A 1 170 ? 11.871 10.083 -17.647 1.00 85.38 170 MET A CA 1
ATOM 1322 C C . MET A 1 170 ? 13.292 10.025 -18.207 1.00 85.38 170 MET A C 1
ATOM 1324 O O . MET A 1 170 ? 13.921 11.073 -18.344 1.00 85.38 170 MET A O 1
ATOM 1328 N N . ASP A 1 171 ? 13.756 8.846 -18.628 1.00 87.25 171 ASP A N 1
ATOM 1329 C CA . ASP A 1 171 ? 15.059 8.681 -19.291 1.00 87.25 171 ASP A CA 1
ATOM 1330 C C . ASP A 1 171 ? 15.161 9.497 -20.591 1.00 87.25 171 ASP A C 1
ATOM 1332 O O . ASP A 1 171 ? 16.243 9.922 -20.997 1.00 87.25 171 ASP A O 1
ATOM 1336 N N . GLN A 1 172 ? 14.022 9.738 -21.244 1.00 89.00 172 GLN A N 1
ATOM 1337 C CA . GLN A 1 172 ? 13.911 10.538 -22.466 1.00 89.00 172 GLN A CA 1
ATOM 1338 C C . GLN A 1 172 ? 13.650 12.029 -22.197 1.00 89.00 172 GLN A C 1
ATOM 1340 O O . GLN A 1 172 ? 13.574 12.808 -23.146 1.00 89.00 172 GLN A O 1
ATOM 1345 N N . GLY A 1 173 ? 13.491 12.443 -20.935 1.00 86.19 173 GLY A N 1
ATOM 1346 C CA . GLY A 1 173 ? 13.183 13.827 -20.558 1.00 86.19 173 GLY A CA 1
ATOM 1347 C C . GLY A 1 173 ? 11.783 14.306 -20.965 1.00 86.19 173 GLY A C 1
ATOM 1348 O O . GLY A 1 173 ? 11.556 15.507 -21.065 1.00 86.19 173 GLY A O 1
ATOM 1349 N N . THR A 1 174 ? 10.848 13.387 -21.217 1.00 86.81 174 THR A N 1
ATOM 1350 C CA . THR A 1 174 ? 9.470 13.665 -21.681 1.00 86.81 174 THR A CA 1
ATOM 1351 C C . THR A 1 174 ? 8.413 13.309 -20.637 1.00 86.81 174 THR A C 1
ATOM 1353 O O . THR A 1 174 ? 7.235 13.163 -20.957 1.00 86.81 174 THR A O 1
ATOM 1356 N N . MET A 1 175 ? 8.831 13.141 -19.382 1.00 79.56 175 MET A N 1
ATOM 1357 C CA . MET A 1 175 ? 7.947 12.698 -18.315 1.00 79.56 175 MET A CA 1
ATOM 1358 C C . MET A 1 175 ? 6.817 13.697 -18.072 1.00 79.56 175 MET A C 1
ATOM 1360 O O . MET A 1 175 ? 7.054 14.849 -17.708 1.00 79.56 175 MET A O 1
ATOM 1364 N N . VAL A 1 176 ? 5.588 13.209 -18.211 1.00 77.94 176 VAL A N 1
ATOM 1365 C CA . VAL A 1 176 ? 4.385 13.893 -17.746 1.00 77.94 176 VAL A CA 1
ATOM 1366 C C . VAL A 1 176 ? 3.979 13.232 -16.440 1.00 77.94 176 VAL A C 1
ATOM 1368 O O . VAL A 1 176 ? 3.764 12.020 -16.391 1.00 77.94 176 VAL A O 1
ATOM 1371 N N . VAL A 1 177 ? 3.921 14.027 -15.376 1.00 75.44 177 VAL A N 1
ATOM 1372 C CA . VAL A 1 177 ? 3.381 13.571 -14.097 1.00 75.44 177 VAL A CA 1
ATOM 1373 C C . VAL A 1 177 ? 1.890 13.292 -14.324 1.00 75.44 177 VAL A C 1
ATOM 1375 O O . VAL A 1 177 ? 1.225 14.177 -14.865 1.00 75.44 177 VAL A O 1
ATOM 1378 N N . PRO A 1 178 ? 1.364 12.097 -13.980 1.00 72.69 178 PRO A N 1
ATOM 1379 C CA . PRO A 1 178 ? -0.071 11.818 -14.094 1.00 72.69 178 PRO A CA 1
ATOM 1380 C C . PRO A 1 178 ? -0.896 12.902 -13.386 1.00 72.69 178 PRO A C 1
ATOM 1382 O O . PRO A 1 178 ? -0.348 13.647 -12.586 1.00 72.69 178 PRO A O 1
ATOM 1385 N N . GLU A 1 179 ? -2.191 13.041 -13.655 1.00 74.62 179 GLU A N 1
ATOM 1386 C CA . GLU A 1 179 ? -3.034 14.008 -12.929 1.00 74.62 179 GLU A CA 1
ATOM 1387 C C . GLU A 1 179 ? -3.553 13.399 -11.619 1.00 74.62 179 GLU A C 1
ATOM 1389 O O . GLU A 1 179 ? -3.580 12.179 -11.452 1.00 74.62 179 GLU A O 1
ATOM 1394 N N . ALA A 1 180 ? -3.828 14.230 -10.608 1.00 72.12 180 ALA A N 1
ATOM 1395 C CA . ALA A 1 180 ? -4.359 13.735 -9.335 1.00 72.12 180 ALA A CA 1
ATOM 1396 C C . ALA A 1 180 ? -5.806 13.270 -9.551 1.00 72.12 180 ALA A C 1
ATOM 1398 O O . ALA A 1 180 ? -6.582 13.970 -10.196 1.00 72.12 180 ALA A O 1
ATOM 1399 N N . GLY A 1 181 ? -6.159 12.086 -9.044 1.00 72.75 181 GLY A N 1
ATOM 1400 C CA . GLY A 1 181 ? -7.520 11.572 -9.182 1.00 72.75 181 GLY A CA 1
ATOM 1401 C C . GLY A 1 181 ? -8.512 12.403 -8.365 1.00 72.75 181 GLY A C 1
ATOM 1402 O O . GLY A 1 181 ? -8.193 12.864 -7.269 1.00 72.75 181 GLY A O 1
ATOM 1403 N N . GLU A 1 182 ? -9.730 12.568 -8.874 1.00 77.25 182 GLU A N 1
ATOM 1404 C CA . GLU A 1 182 ? -10.806 13.246 -8.150 1.00 77.25 182 GLU A CA 1
ATOM 1405 C C . GLU A 1 182 ? -11.694 12.251 -7.389 1.00 77.25 182 GLU A C 1
ATOM 1407 O O . GLU A 1 182 ? -11.796 11.070 -7.723 1.00 77.25 182 GLU A O 1
ATOM 1412 N N . PHE A 1 183 ? -12.356 12.727 -6.332 1.00 78.44 183 PHE A N 1
ATOM 1413 C CA . PHE A 1 183 ? -13.302 11.911 -5.575 1.00 78.44 183 PHE A CA 1
ATOM 1414 C C . PHE A 1 183 ? -14.564 11.633 -6.397 1.00 78.44 183 PHE A C 1
ATOM 1416 O O . PHE A 1 183 ? -15.391 12.521 -6.607 1.00 78.44 183 PHE A O 1
ATOM 1423 N N . GLU A 1 184 ? -14.770 10.374 -6.784 1.00 76.56 184 GLU A N 1
ATOM 1424 C CA . GLU A 1 184 ? -15.964 9.963 -7.522 1.00 76.56 184 GLU A CA 1
ATOM 1425 C C . GLU A 1 184 ? -17.062 9.376 -6.616 1.00 76.56 184 GLU A C 1
ATOM 1427 O O . GLU A 1 184 ? -16.969 8.268 -6.071 1.00 76.56 184 GLU A O 1
ATOM 1432 N N . GLY A 1 185 ? -18.180 10.099 -6.519 1.00 78.75 185 GLY A N 1
ATOM 1433 C CA . GLY A 1 185 ? -19.438 9.606 -5.948 1.00 78.75 185 GLY A CA 1
ATOM 1434 C C . GLY A 1 185 ? -19.595 9.740 -4.428 1.00 78.75 185 GLY A C 1
ATOM 1435 O O . GLY A 1 185 ? -20.706 9.557 -3.933 1.00 78.75 185 GLY A O 1
ATOM 1436 N N . ILE A 1 186 ? -18.543 10.098 -3.687 1.00 84.88 186 ILE A N 1
ATOM 1437 C CA . ILE A 1 186 ? -18.617 10.454 -2.259 1.00 84.88 186 ILE A CA 1
ATOM 1438 C C . ILE A 1 186 ? -17.797 11.711 -1.981 1.00 84.88 186 ILE A C 1
ATOM 1440 O O . ILE A 1 186 ? -16.784 11.949 -2.627 1.00 84.88 186 ILE A O 1
ATOM 1444 N N . SER A 1 187 ? -18.214 12.517 -1.002 1.00 88.12 187 SER A N 1
ATOM 1445 C CA . SER A 1 187 ? -17.401 13.658 -0.581 1.00 88.12 187 SER A CA 1
ATOM 1446 C C . SER A 1 187 ? -16.164 13.191 0.204 1.00 88.12 187 SER A C 1
ATOM 1448 O O . SER A 1 187 ? -16.238 12.171 0.903 1.00 88.12 187 SER A O 1
ATOM 1450 N N . PRO A 1 188 ? -15.051 13.952 0.175 1.00 86.12 188 PRO A N 1
ATOM 1451 C CA . PRO A 1 188 ? -13.836 13.594 0.910 1.00 86.12 188 PRO A CA 1
ATOM 1452 C C . PRO A 1 188 ? -14.093 13.382 2.408 1.00 86.12 188 PRO A C 1
ATOM 1454 O O . PRO A 1 188 ? -13.646 12.402 2.997 1.00 86.12 188 PRO A O 1
ATOM 1457 N N . ALA A 1 189 ? -14.920 14.237 3.020 1.00 87.81 189 ALA A N 1
ATOM 1458 C CA . ALA A 1 189 ? -15.286 14.115 4.430 1.00 87.81 189 ALA A CA 1
ATOM 1459 C C . ALA A 1 189 ? -15.996 12.785 4.746 1.00 87.81 189 ALA A C 1
ATOM 1461 O O . ALA A 1 189 ? -15.708 12.155 5.763 1.00 87.81 189 ALA A O 1
ATOM 1462 N N . VAL A 1 190 ? -16.900 12.330 3.870 1.00 89.19 190 VAL A N 1
ATOM 1463 C CA . VAL A 1 190 ? -17.608 11.051 4.040 1.00 89.19 190 VAL A CA 1
ATOM 1464 C C . VAL A 1 190 ? -16.642 9.876 3.907 1.00 89.19 190 VAL A C 1
ATOM 1466 O O . VAL A 1 190 ? -16.746 8.924 4.682 1.00 89.19 190 VAL A O 1
ATOM 1469 N N . ALA A 1 191 ? -15.680 9.951 2.985 1.00 89.56 191 ALA A N 1
ATOM 1470 C CA . ALA A 1 191 ? -14.647 8.931 2.835 1.00 89.56 191 ALA A CA 1
ATOM 1471 C C . ALA A 1 191 ? -13.791 8.807 4.106 1.00 89.56 191 ALA A C 1
ATOM 1473 O O . ALA A 1 191 ? -13.686 7.715 4.665 1.00 89.56 191 ALA A O 1
ATOM 1474 N N . LEU A 1 192 ? -13.260 9.924 4.617 1.00 91.06 192 LEU A N 1
ATOM 1475 C CA . LEU A 1 192 ? -12.426 9.953 5.825 1.00 91.06 192 LEU A CA 1
ATOM 1476 C C . LEU A 1 192 ? -13.176 9.426 7.053 1.00 91.06 192 LEU A C 1
ATOM 1478 O O . LEU A 1 192 ? -12.685 8.548 7.766 1.00 91.06 192 LEU A O 1
ATOM 1482 N N . ILE A 1 193 ? -14.398 9.918 7.278 1.00 92.12 193 ILE A N 1
ATOM 1483 C CA . ILE A 1 193 ? -15.247 9.455 8.382 1.00 92.12 193 ILE A CA 1
ATOM 1484 C C . ILE A 1 193 ? -15.534 7.962 8.226 1.00 92.12 193 ILE A C 1
ATOM 1486 O O . ILE A 1 193 ? -15.434 7.210 9.195 1.00 92.12 193 ILE A O 1
ATOM 1490 N N . GLY A 1 194 ? -15.851 7.513 7.013 1.00 92.62 194 GLY A N 1
ATOM 1491 C CA . GLY A 1 194 ? -16.124 6.113 6.723 1.00 92.62 194 GLY A CA 1
ATOM 1492 C C . GLY A 1 194 ? -14.925 5.200 6.998 1.00 92.62 194 GLY A C 1
ATOM 1493 O O . GLY A 1 194 ? -15.098 4.143 7.604 1.00 92.62 194 GLY A O 1
ATOM 1494 N N . VAL A 1 195 ? -13.706 5.612 6.632 1.00 94.06 195 VAL A N 1
ATOM 1495 C CA . VAL A 1 195 ? -12.474 4.866 6.948 1.00 94.06 195 VAL A CA 1
ATOM 1496 C C . VAL A 1 195 ? -12.236 4.805 8.457 1.00 94.06 195 VAL A C 1
ATOM 1498 O O . VAL A 1 195 ? -11.988 3.724 8.997 1.00 94.06 195 VAL A O 1
ATOM 1501 N N . PHE A 1 196 ? -12.359 5.933 9.159 1.00 95.12 196 PHE A N 1
ATOM 1502 C CA . PHE A 1 196 ? -12.193 5.971 10.613 1.00 95.12 196 PHE A CA 1
ATOM 1503 C C . PHE A 1 196 ? -13.216 5.076 11.329 1.00 95.12 196 PHE A C 1
ATOM 1505 O O . PHE A 1 196 ? -12.852 4.267 12.189 1.00 95.12 196 PHE A O 1
ATOM 1512 N N . LEU A 1 197 ? -14.491 5.164 10.938 1.00 94.75 197 LEU A N 1
ATOM 1513 C CA . LEU A 1 197 ? -15.562 4.317 11.466 1.00 94.75 197 LEU A CA 1
ATOM 1514 C C . LEU A 1 197 ? -15.324 2.840 11.146 1.00 94.75 197 LEU A C 1
ATOM 1516 O O . LEU A 1 197 ? -15.507 1.997 12.024 1.00 94.75 197 LEU A O 1
ATOM 1520 N N . GLY A 1 198 ? -14.857 2.518 9.940 1.00 94.88 198 GLY A N 1
ATOM 1521 C CA . GLY A 1 198 ? -14.450 1.165 9.565 1.00 94.88 198 GLY A CA 1
ATOM 1522 C C . GLY A 1 198 ? -13.345 0.622 10.472 1.00 94.88 198 GLY A C 1
ATOM 1523 O O . GLY A 1 198 ? -13.464 -0.492 10.983 1.00 94.88 198 GLY A O 1
ATOM 1524 N N . GLY A 1 199 ? -12.327 1.434 10.773 1.00 94.38 199 GLY A N 1
ATOM 1525 C CA . GLY A 1 199 ? -11.277 1.106 11.743 1.00 94.38 199 GLY A CA 1
ATOM 1526 C C . GLY A 1 199 ? -11.811 0.891 13.166 1.00 94.38 199 GLY A C 1
ATOM 1527 O O . GLY A 1 199 ? -11.403 -0.050 13.850 1.00 94.38 199 GLY A O 1
ATOM 1528 N N . CYS A 1 200 ? -12.761 1.718 13.610 1.00 94.94 200 CYS A N 1
ATOM 1529 C CA . CYS A 1 200 ? -13.413 1.580 14.917 1.00 94.94 200 CYS A CA 1
ATOM 1530 C C . CYS A 1 200 ? -14.261 0.304 15.017 1.00 94.94 200 CYS A C 1
ATOM 1532 O O . CYS A 1 200 ? -14.227 -0.384 16.037 1.00 94.94 200 CYS A O 1
ATOM 1534 N N . LEU A 1 201 ? -15.009 -0.035 13.964 1.00 95.19 201 LEU A N 1
ATOM 1535 C CA . LEU A 1 201 ? -15.800 -1.266 13.898 1.00 95.19 201 LEU A CA 1
ATOM 1536 C C . LEU A 1 201 ? -14.895 -2.500 13.851 1.00 95.19 201 LEU A C 1
ATOM 1538 O O . LEU A 1 201 ? -15.159 -3.481 14.546 1.00 95.19 201 LEU A O 1
ATOM 1542 N N . LEU A 1 202 ? -13.797 -2.438 13.095 1.00 95.56 202 LEU A N 1
ATOM 1543 C CA . LEU A 1 202 ? -12.791 -3.496 13.055 1.00 95.56 202 LEU A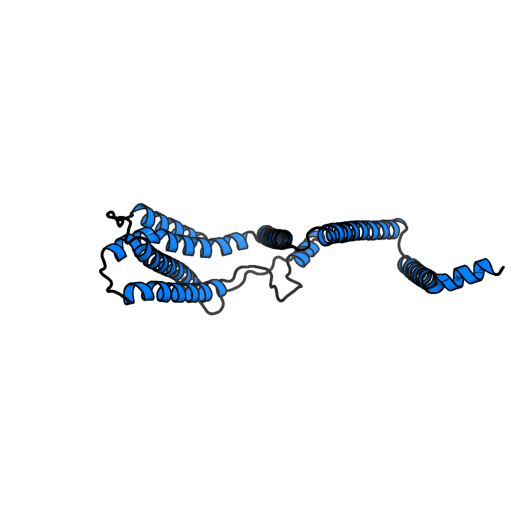 CA 1
ATOM 1544 C C . LEU A 1 202 ? -12.207 -3.743 14.452 1.00 95.56 202 LEU A C 1
ATOM 1546 O O . LEU A 1 202 ? -12.132 -4.885 14.906 1.00 95.56 202 LEU A O 1
ATOM 1550 N N . SER A 1 203 ? -11.846 -2.680 15.169 1.00 93.50 203 SER A N 1
ATOM 1551 C CA . SER A 1 203 ? -11.284 -2.793 16.516 1.00 93.50 203 SER A CA 1
ATOM 1552 C C . SER A 1 203 ? -12.299 -3.283 17.548 1.00 93.50 203 SER A C 1
ATOM 1554 O O . SER A 1 203 ? -11.947 -4.081 18.421 1.00 93.50 203 SER A O 1
ATOM 1556 N N . LEU A 1 204 ? -13.569 -2.901 17.402 1.00 93.06 204 LEU A N 1
ATOM 1557 C CA . LEU A 1 204 ? -14.684 -3.419 18.191 1.00 93.06 204 LEU A CA 1
ATOM 1558 C C . LEU A 1 204 ? -14.910 -4.922 17.947 1.00 93.06 204 LEU A C 1
ATOM 1560 O O . LEU A 1 204 ? -15.052 -5.689 18.904 1.00 93.06 204 LEU A O 1
ATOM 1564 N N . ALA A 1 205 ? -14.896 -5.364 16.688 1.00 92.75 205 ALA A N 1
ATOM 1565 C CA . ALA A 1 205 ? -15.005 -6.774 16.319 1.00 92.75 205 ALA A CA 1
ATOM 1566 C C . ALA A 1 205 ? -13.848 -7.599 16.901 1.00 92.75 205 ALA A C 1
ATOM 1568 O O . ALA A 1 205 ? -14.069 -8.633 17.539 1.00 92.75 205 ALA A O 1
ATOM 1569 N N . LEU A 1 206 ? -12.611 -7.115 16.753 1.00 91.69 206 LEU A N 1
ATOM 1570 C CA . LEU A 1 206 ? -11.420 -7.758 17.309 1.00 91.69 206 LEU A CA 1
ATOM 1571 C C . LEU A 1 206 ? -11.466 -7.821 18.839 1.00 91.69 206 LEU A C 1
ATOM 1573 O O . LEU A 1 206 ? -11.142 -8.862 19.413 1.00 91.69 206 LEU A O 1
ATOM 1577 N N . ALA A 1 207 ? -11.913 -6.755 19.508 1.00 88.94 207 ALA A N 1
ATOM 1578 C CA . ALA A 1 207 ? -12.114 -6.744 20.955 1.00 88.94 207 ALA A CA 1
ATOM 1579 C C . ALA A 1 207 ? -13.163 -7.783 21.388 1.00 88.94 207 ALA A C 1
ATOM 1581 O O . ALA A 1 207 ? -12.933 -8.523 22.347 1.00 88.94 207 ALA A O 1
ATOM 1582 N N . GLY A 1 208 ? -14.267 -7.905 20.646 1.00 87.06 208 GLY A N 1
ATOM 1583 C CA . GLY A 1 208 ? -15.285 -8.933 20.859 1.00 87.06 208 GLY A CA 1
ATOM 1584 C C . GLY A 1 208 ? -14.727 -10.351 20.755 1.00 87.06 208 GLY A C 1
ATOM 1585 O O . GLY A 1 208 ? -14.919 -11.159 21.666 1.00 87.06 208 GLY A O 1
ATOM 1586 N N . ILE A 1 209 ? -13.980 -10.658 19.691 1.00 88.12 209 ILE A N 1
ATOM 1587 C CA . ILE A 1 209 ? -13.329 -11.969 19.499 1.00 88.12 209 ILE A CA 1
ATOM 1588 C C . ILE A 1 209 ? -12.298 -12.231 20.606 1.00 88.12 209 ILE A C 1
ATOM 1590 O O . ILE A 1 209 ? -12.232 -13.334 21.157 1.00 88.12 209 ILE A O 1
ATOM 1594 N N . ALA A 1 210 ? -11.509 -11.218 20.964 1.00 84.88 210 ALA A N 1
ATOM 1595 C CA . ALA A 1 210 ? -10.503 -11.316 22.012 1.00 84.88 210 ALA A CA 1
ATOM 1596 C C . ALA A 1 210 ? -11.128 -11.612 23.380 1.00 84.88 210 ALA A C 1
ATOM 1598 O O . ALA A 1 210 ? -10.573 -12.427 24.112 1.00 84.88 210 ALA A O 1
ATOM 1599 N N . LEU A 1 211 ? -12.285 -11.030 23.714 1.00 79.50 211 LEU A N 1
ATOM 1600 C CA . LEU A 1 211 ? -12.981 -11.285 24.981 1.00 79.50 211 LEU A CA 1
ATOM 1601 C C . LEU A 1 211 ? -13.415 -12.756 25.118 1.00 79.50 211 LEU A C 1
ATOM 1603 O O . LEU A 1 211 ? -13.307 -13.331 26.197 1.00 79.50 211 LEU A O 1
ATOM 1607 N N . HIS A 1 212 ? -13.822 -13.394 24.013 1.00 74.50 212 HIS A N 1
ATOM 1608 C CA . HIS A 1 212 ? -14.161 -14.824 23.993 1.00 74.50 212 HIS A CA 1
ATOM 1609 C C . HIS A 1 212 ? -12.945 -15.713 24.239 1.00 74.50 212 HIS A C 1
ATOM 1611 O O . HIS A 1 212 ? -13.052 -16.725 24.926 1.00 74.50 212 HIS A O 1
ATOM 1617 N N . ARG A 1 213 ? -11.784 -15.331 23.693 1.00 70.62 213 ARG A N 1
ATOM 1618 C CA . ARG A 1 213 ? -10.515 -16.029 23.948 1.00 70.62 213 ARG A CA 1
ATOM 1619 C C . ARG A 1 213 ? -9.990 -15.751 25.363 1.00 70.62 213 ARG A C 1
ATOM 1621 O O . ARG A 1 213 ? -9.376 -16.622 25.968 1.00 70.62 213 ARG A O 1
ATOM 1628 N N . ARG A 1 214 ? -10.245 -14.549 25.894 1.00 63.22 214 ARG A N 1
ATOM 1629 C CA . ARG A 1 214 ? -9.794 -14.048 27.205 1.00 63.22 214 ARG A CA 1
ATOM 1630 C C . ARG A 1 214 ? -10.757 -14.321 28.362 1.00 63.22 214 ARG A C 1
ATOM 1632 O O . ARG A 1 214 ? -10.514 -13.800 29.442 1.00 63.22 214 ARG A O 1
ATOM 1639 N N . ALA A 1 215 ? -11.756 -15.195 28.235 1.00 53.75 215 ALA A N 1
ATOM 1640 C CA . ALA A 1 215 ? -12.492 -15.692 29.409 1.00 53.75 215 ALA A CA 1
ATOM 1641 C C . ALA A 1 215 ? -11.569 -16.332 30.488 1.00 53.75 215 ALA A C 1
ATOM 1643 O O . ALA A 1 215 ? -12.016 -16.580 31.602 1.00 53.75 215 ALA A O 1
ATOM 1644 N N . ALA A 1 216 ? -10.275 -16.531 30.184 1.00 45.38 216 ALA A N 1
ATOM 1645 C CA . ALA A 1 216 ? -9.210 -16.917 31.112 1.00 45.38 216 ALA A CA 1
ATOM 1646 C C . ALA A 1 216 ? -8.278 -15.772 31.609 1.00 45.38 216 ALA A C 1
ATOM 1648 O O . ALA A 1 216 ? -7.404 -16.037 32.428 1.00 45.38 216 ALA A O 1
ATOM 1649 N N . ALA A 1 217 ? -8.409 -14.514 31.159 1.00 48.44 217 ALA A N 1
ATOM 1650 C CA . ALA A 1 217 ? -7.502 -13.411 31.521 1.00 48.44 217 ALA A CA 1
ATOM 1651 C C . ALA A 1 217 ? -8.260 -12.152 31.987 1.00 48.44 217 ALA A C 1
ATOM 1653 O O . ALA A 1 217 ? -9.116 -11.638 31.267 1.00 48.44 217 ALA A O 1
ATOM 1654 N N . LYS A 1 218 ? -7.915 -11.650 33.188 1.00 51.47 218 LYS A N 1
ATOM 1655 C CA . LYS A 1 218 ? -8.512 -10.473 33.855 1.00 51.47 218 LYS A CA 1
ATOM 1656 C C . LYS A 1 218 ? -8.763 -9.317 32.875 1.00 51.47 218 LYS A C 1
ATOM 1658 O O . LYS A 1 218 ? -7.835 -8.811 32.245 1.00 51.47 218 LYS A O 1
ATOM 1663 N N . GLY A 1 219 ? -10.026 -8.901 32.778 1.00 56.84 219 GLY A N 1
ATOM 1664 C CA . GLY A 1 219 ? -10.441 -7.732 32.008 1.00 56.84 219 GLY A CA 1
ATOM 1665 C C . GLY A 1 219 ? -9.765 -6.451 32.501 1.00 56.84 219 GLY A C 1
ATOM 1666 O O . GLY A 1 219 ? -9.348 -6.341 33.652 1.00 56.84 219 GLY A O 1
ATOM 1667 N N . GLN A 1 220 ? -9.635 -5.478 31.606 1.00 61.19 220 GLN A N 1
ATOM 1668 C CA . GLN A 1 220 ? -8.962 -4.214 31.883 1.00 61.19 220 GLN A CA 1
ATOM 1669 C C . GLN A 1 220 ? -9.817 -3.376 32.853 1.00 61.19 220 GLN A C 1
ATOM 1671 O O . GLN A 1 220 ? -10.892 -2.909 32.489 1.00 61.19 220 GLN A O 1
ATOM 1676 N N . GLU A 1 221 ? -9.371 -3.203 34.101 1.00 62.69 221 GLU A N 1
ATOM 1677 C CA . GLU A 1 221 ? -10.160 -2.531 35.155 1.00 62.69 221 GLU A CA 1
ATOM 1678 C C . GLU A 1 221 ? -10.175 -0.996 35.023 1.00 62.69 221 GLU A C 1
ATOM 1680 O O . GLU A 1 221 ? -11.089 -0.327 35.513 1.00 62.69 221 GLU A O 1
ATOM 1685 N N . ARG A 1 222 ? -9.169 -0.426 34.345 1.00 74.25 222 ARG A N 1
ATOM 1686 C CA . ARG A 1 222 ? -8.952 1.023 34.226 1.00 74.25 222 ARG A CA 1
ATOM 1687 C C . ARG A 1 222 ? -9.222 1.532 32.814 1.00 74.25 222 ARG A C 1
ATOM 1689 O O . ARG A 1 222 ? -8.884 0.884 31.829 1.00 74.25 222 ARG A O 1
ATOM 1696 N N . LEU A 1 223 ? -9.780 2.740 32.751 1.00 79.25 223 LEU A N 1
ATOM 1697 C CA . LEU A 1 223 ? -10.103 3.444 31.514 1.00 79.25 223 LEU A CA 1
ATOM 1698 C C . LEU A 1 223 ? -8.798 3.839 30.783 1.00 79.25 223 LEU A C 1
ATOM 1700 O O . LEU A 1 223 ? -7.965 4.536 31.377 1.00 79.25 223 LEU A O 1
ATOM 1704 N N . PRO A 1 224 ? -8.579 3.408 29.527 1.00 82.56 224 PRO A N 1
ATOM 1705 C CA . PRO A 1 224 ? -7.296 3.5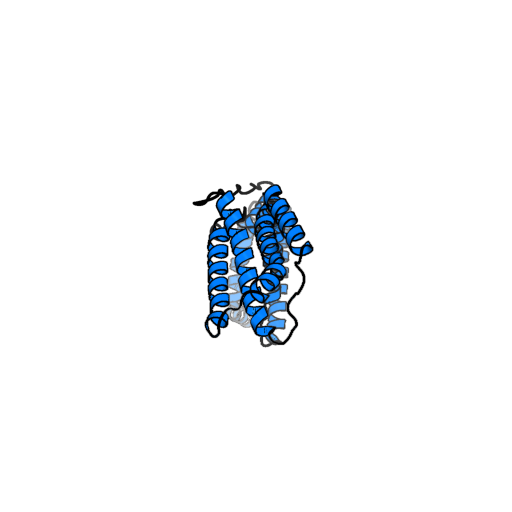57 28.840 1.00 82.56 224 PRO A CA 1
ATOM 1706 C C . PRO A 1 224 ? -7.145 4.955 28.222 1.00 82.56 224 PRO A C 1
ATOM 1708 O O . PRO A 1 224 ? -7.193 5.128 27.006 1.00 82.56 224 PRO A O 1
ATOM 1711 N N . ARG A 1 225 ? -6.936 5.972 29.067 1.00 86.62 225 ARG A N 1
ATOM 1712 C CA . ARG A 1 225 ? -6.809 7.382 28.643 1.00 86.62 225 ARG A CA 1
ATOM 1713 C C . ARG A 1 225 ? -5.730 7.593 27.573 1.00 86.62 225 ARG A C 1
ATOM 1715 O O . ARG A 1 225 ? -5.960 8.341 26.633 1.00 86.62 225 ARG A O 1
ATOM 1722 N N . GLY A 1 226 ? -4.600 6.887 27.672 1.00 85.25 226 GLY A N 1
ATOM 1723 C CA . GLY A 1 226 ? -3.516 6.977 26.687 1.00 85.25 226 GLY A CA 1
ATOM 1724 C C . GLY A 1 226 ? -3.919 6.513 25.283 1.00 85.25 226 GLY A C 1
ATOM 1725 O O . GLY A 1 226 ? -3.557 7.157 24.308 1.00 85.25 226 GLY A O 1
ATOM 1726 N N . ALA A 1 227 ? -4.727 5.454 25.174 1.00 82.62 227 ALA A N 1
ATOM 1727 C CA . ALA A 1 227 ? -5.198 4.944 23.886 1.00 82.62 227 ALA A CA 1
ATOM 1728 C C . ALA A 1 227 ? -6.181 5.913 23.207 1.00 82.62 227 ALA A C 1
ATOM 1730 O O . ALA A 1 227 ? -6.124 6.115 21.996 1.00 82.62 227 ALA A O 1
ATOM 1731 N N . ILE A 1 228 ? -7.043 6.560 23.998 1.00 86.50 228 ILE A N 1
ATOM 1732 C CA . ILE A 1 228 ? -7.983 7.581 23.512 1.00 86.50 228 ILE A CA 1
ATOM 1733 C C . ILE A 1 228 ? -7.215 8.803 23.002 1.00 86.50 228 ILE A C 1
ATOM 1735 O O . ILE A 1 228 ? -7.461 9.257 21.890 1.00 86.50 228 ILE A O 1
ATOM 1739 N N . ILE A 1 229 ? -6.256 9.305 23.786 1.00 89.12 229 ILE A N 1
ATOM 1740 C CA . ILE A 1 229 ? -5.434 10.456 23.395 1.00 89.12 229 ILE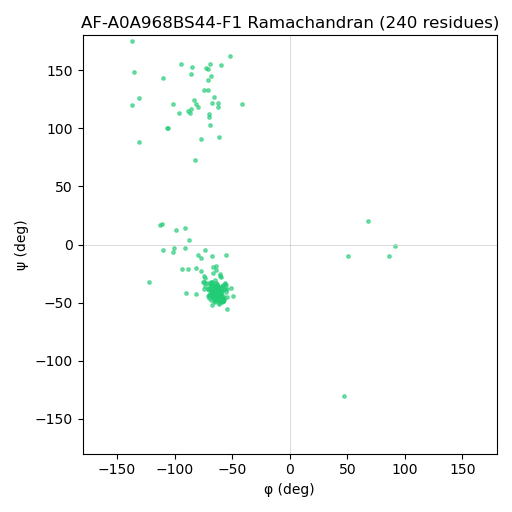 A CA 1
ATOM 1741 C C . ILE A 1 229 ? -4.642 10.136 22.121 1.00 89.12 229 ILE A C 1
ATOM 1743 O O . ILE A 1 229 ? -4.671 10.925 21.184 1.00 89.12 229 ILE A O 1
ATOM 1747 N N . ALA A 1 230 ? -4.002 8.964 22.044 1.00 87.19 230 ALA A N 1
ATOM 1748 C CA . ALA A 1 230 ? -3.270 8.537 20.851 1.00 87.19 230 ALA A CA 1
ATOM 1749 C C . ALA A 1 230 ? -4.176 8.445 19.612 1.00 87.19 230 ALA A C 1
ATOM 1751 O O . ALA A 1 230 ? -3.792 8.903 18.541 1.00 87.19 230 ALA A O 1
ATOM 1752 N N . THR A 1 231 ? -5.395 7.918 19.769 1.00 89.56 231 THR A N 1
ATOM 1753 C CA . THR A 1 231 ? -6.392 7.862 18.689 1.00 89.56 231 THR A CA 1
ATOM 1754 C C . THR A 1 231 ? -6.739 9.257 18.182 1.00 89.56 231 THR A C 1
ATOM 1756 O O . THR A 1 231 ? -6.716 9.489 16.978 1.00 89.56 231 THR A O 1
ATOM 1759 N N . VAL A 1 232 ? -7.039 10.193 19.089 1.00 88.94 232 VAL A N 1
ATOM 1760 C CA . VAL A 1 232 ? -7.392 11.575 18.730 1.00 88.94 232 VAL A CA 1
ATOM 1761 C C . VAL A 1 232 ? -6.223 12.270 18.036 1.00 88.94 232 VAL A C 1
ATOM 1763 O O . VAL A 1 232 ? -6.424 12.891 17.000 1.00 88.94 232 VAL A O 1
ATOM 1766 N N . LEU A 1 233 ? -5.001 12.125 18.554 1.00 90.88 233 LEU A N 1
ATOM 1767 C CA . LEU A 1 233 ? -3.809 12.723 17.948 1.00 90.88 233 LEU A CA 1
ATOM 1768 C C . LEU A 1 233 ? -3.552 12.190 16.535 1.00 90.88 233 LEU A C 1
ATOM 1770 O O . LEU A 1 233 ? -3.290 12.979 15.634 1.00 90.88 233 LEU A O 1
ATOM 1774 N N . ILE A 1 234 ? -3.660 10.875 16.326 1.00 88.50 234 ILE A N 1
ATOM 1775 C CA . ILE A 1 234 ? -3.427 10.259 15.011 1.00 88.50 234 ILE A CA 1
ATOM 1776 C C . ILE A 1 234 ? -4.556 10.596 14.036 1.00 88.50 234 ILE A C 1
ATOM 1778 O O . ILE A 1 234 ? -4.282 10.859 12.870 1.00 88.50 234 ILE A O 1
ATOM 1782 N N . ALA A 1 235 ? -5.809 10.646 14.494 1.00 86.00 235 ALA A N 1
ATOM 1783 C CA . ALA A 1 235 ? -6.931 11.053 13.654 1.00 86.00 235 ALA A CA 1
ATOM 1784 C C . ALA A 1 235 ? -6.825 12.528 13.235 1.00 86.00 235 ALA A C 1
ATOM 1786 O O . ALA A 1 235 ? -7.040 12.841 12.069 1.00 86.00 235 ALA A O 1
ATOM 1787 N N . ILE A 1 236 ? -6.441 13.425 14.153 1.00 88.38 236 ILE A N 1
ATOM 1788 C CA . ILE A 1 236 ? -6.188 14.836 13.826 1.00 88.38 236 ILE A CA 1
ATOM 1789 C C . ILE A 1 236 ? -5.027 14.943 12.841 1.00 88.38 236 ILE A C 1
ATOM 1791 O O . ILE A 1 236 ? -5.157 15.637 11.841 1.00 88.38 236 ILE A O 1
ATOM 1795 N N . LEU A 1 237 ? -3.922 14.233 13.084 1.00 88.88 237 LEU A N 1
ATOM 1796 C CA . LEU A 1 237 ? -2.784 14.220 12.168 1.00 88.88 237 LEU A CA 1
ATOM 1797 C C . LEU A 1 237 ? -3.204 13.761 10.767 1.00 88.88 237 LEU A C 1
ATOM 1799 O O . LEU A 1 237 ? -2.859 14.418 9.796 1.00 88.88 237 LEU A O 1
ATOM 1803 N N . ALA A 1 238 ? -3.983 12.684 10.663 1.00 84.81 238 ALA A N 1
ATOM 1804 C CA . ALA A 1 238 ? -4.461 12.169 9.383 1.00 84.81 238 ALA A CA 1
ATOM 1805 C C . ALA A 1 238 ? -5.349 13.176 8.635 1.00 84.81 238 ALA A C 1
ATOM 1807 O O . ALA A 1 238 ? -5.229 13.302 7.426 1.00 84.81 238 ALA A O 1
ATOM 1808 N N . VAL A 1 239 ? -6.212 13.911 9.344 1.00 84.31 239 VAL A N 1
ATOM 1809 C CA . VAL A 1 239 ? -7.089 14.928 8.736 1.00 84.31 239 VAL A CA 1
ATOM 1810 C C . VAL A 1 239 ? -6.330 16.203 8.368 1.00 84.31 239 VAL A C 1
ATOM 1812 O O . VAL A 1 239 ? -6.693 16.852 7.403 1.00 84.31 239 VAL A O 1
ATOM 1815 N N . VAL A 1 240 ? -5.296 16.583 9.122 1.00 84.56 240 VAL A N 1
ATOM 1816 C CA . VAL A 1 240 ? -4.467 17.767 8.819 1.00 84.56 240 VAL A CA 1
ATOM 1817 C C . VAL A 1 240 ? -3.539 17.521 7.626 1.00 84.56 240 VAL A C 1
ATOM 1819 O O . VAL A 1 240 ? -3.157 18.465 6.943 1.00 84.56 240 VAL A O 1
ATOM 1822 N N . VAL A 1 241 ? -3.139 16.268 7.416 1.00 80.44 241 VAL A N 1
ATOM 1823 C CA . VAL A 1 241 ? -2.245 15.852 6.328 1.00 80.44 241 VAL A CA 1
ATOM 1824 C C . VAL A 1 241 ? -2.990 15.666 4.996 1.00 80.44 241 VAL A C 1
ATOM 1826 O O . VAL A 1 241 ? -2.348 15.698 3.951 1.00 80.44 241 VAL A O 1
ATOM 1829 N N . PHE A 1 242 ? -4.311 15.487 5.043 1.00 75.56 242 PHE A N 1
ATOM 1830 C CA . PHE A 1 242 ? -5.197 15.294 3.895 1.00 75.56 242 PHE A CA 1
ATOM 1831 C C . PHE A 1 242 ? -5.765 16.619 3.375 1.00 75.56 242 PHE A C 1
ATOM 1833 O O . PHE A 1 242 ? -5.830 16.781 2.139 1.00 75.56 242 PHE A O 1
#

pLDDT: mean 84.9, std 9.09, range [45.38, 96.5]

Nearest PDB structures (foldseek):
  8rb9-assembly1_A  TM=1.774E-01  e=1.399E-01  Azotobacter vinelandii DJ
  4k1c-assembly1_A  TM=2.519E-01  e=1.443E+00  Saccharomyces cerevisiae S288C

Foldseek 3Di:
DPVVVVVCVVCVVVVVVVVVVVVVLVVVCVPPDPVVSVVVVVVVVVVVVVVVVVVVVVVVCVVPPVDDDCVVVVVVVVVVQVVLFCVLPVVLVLLVLLLVLLLVLLLLCLLVLLQVVVPDPDDDPCLVVVLVVLQVVLVVLQVVLVVQRQRQHFDPVDPCRGSVVQVVCVVVVNHDRDDGDDGPPDDPVCSSVSSNVSSNSNSNSVSSVVVVVVPVPDGDNDRCPVSNVSSVVSSVVSVVSD

Solvent-accessible surface area (backbone atoms only — not comparable to full-atom values): 13184 Å² total; per-residue (Å²): 121,69,68,62,57,50,53,50,66,76,40,42,68,62,53,49,52,52,50,51,52,49,52,52,50,60,58,67,47,62,91,55,55,78,65,55,50,52,52,52,51,50,51,53,49,52,54,49,50,52,52,47,52,51,53,50,51,49,51,54,51,62,74,71,60,89,64,89,79,59,64,64,60,53,53,50,50,53,49,51,49,52,52,49,49,36,70,80,32,60,62,34,52,49,57,53,43,29,60,53,34,21,30,49,22,18,40,43,39,24,63,50,38,38,37,54,53,69,71,50,87,65,64,70,74,57,53,70,48,51,24,56,54,36,36,52,50,14,51,52,41,33,51,60,26,57,78,42,52,50,62,51,68,64,48,92,87,40,71,80,49,25,69,68,44,47,51,56,28,47,80,69,73,65,59,73,78,79,75,77,54,68,66,67,93,53,55,70,69,57,34,53,51,37,28,28,50,16,15,36,34,37,16,42,13,51,27,45,54,47,50,70,72,34,79,85,52,88,73,62,89,65,85,52,61,68,38,54,52,52,22,50,53,36,38,50,51,27,62,73,69,103

Mean predicted aligned error: 11.3 Å

Radius of gyration: 30.39 Å; Cα contacts (8 Å, |Δi|>4): 204; chains: 1; bounding box: 60×53×89 Å

Secondary structure (DSSP, 8-state):
-HHHHHHHHHTHHHHHHHHHHHHHHHHHTTT--HHHHHHHHHHHHHHHHHHHHHHHHHHHHHHHSSS---HHHHHHHHHHHHHHHHHH-HHHHHHHHHHHHHHHHHHHTHHHHHHHHHHS---HHHHHHHHHHHHHHHHHHHHHHHTTS------TT-GGGSHHHHHHHHHTT-PPPPPPPP--SS-HHHHHHHHHHHHHHHHHHHHHHHHHHTTTS----S--HHHHHHHHHHHHHHHHH-